Protein AF-A0A074W956-F1 (afdb_monomer_lite)

Foldseek 3Di:
DFADEEEAALDALLLLADDDPNLVVLQVSLVVLVVVPQQAEEEEEDPFADEDPPDKAKEQQQFADEDPRPNHDCVLAVLAGQQADNPPDDRYDNPDHDYSQVRSSQSSNQNNRRHHYMYMGHHPVDDVVSVVVVCVVCSCCSVVRYYYYYTHDPDDDCVPPPVCCCPVCVVVVVVVVVVCCCQVVDPVNVVCVVVVVVVVDDDDPDPDDDDPDDDQDDADPDAEEAEDEPEECCVVDPQDDPPDGDDDDDDDDPQSHQHKYWYWYDDPNDTDIDIDGDPSNDDPVRVVVVVVVVVVVVVVPDDD

Radius of gyration: 24.96 Å; chains: 1; bounding box: 54×46×76 Å

Sequence (304 aa):
MTAPVYFLSHGTAFLLQNDSRVRDYWRKIGQEALDNGCKGVIMMAAHWNVNGDNQIRVAMKPEPGMMPLTNAHPDIWKNSKPNTDIQIGKRADETIDWMIDSEIALVGMFGDKCPPTVIISQNSYWDPWFHARMGAAVRSLRHEGYLLISSGGGTHNLYRTEWHYALKYRDVFANMEDFYHSVRDDPDHSVLAPAIWSRCTPHLPESTETSKLIPVPRPNPLPSVSISSMGLIDKIITPRCGLVEVKNPWVTGEELSNGLGVFLGTFRGRLCLSATYDDAWHDKAEVLDFLDRCIAIVVQSVPT

pLDDT: mean 84.29, std 11.35, range [50.47, 97.5]

Structure (mmCIF, N/CA/C/O backbone):
data_AF-A0A074W956-F1
#
_entry.id   AF-A0A074W956-F1
#
loop_
_atom_site.group_PDB
_atom_site.id
_atom_site.type_symbol
_atom_site.label_atom_id
_atom_site.label_alt_id
_atom_site.label_comp_id
_atom_site.label_asym_id
_atom_site.label_entity_id
_atom_site.label_seq_id
_atom_site.pdbx_PDB_ins_code
_atom_site.Cartn_x
_atom_site.Cartn_y
_atom_site.Cartn_z
_atom_site.occupancy
_atom_site.B_iso_or_equiv
_atom_site.auth_seq_id
_atom_site.auth_comp_id
_atom_site.auth_asym_id
_atom_site.auth_atom_id
_atom_site.pdbx_PDB_model_num
ATOM 1 N N . MET A 1 1 ? -20.900 -10.283 6.155 1.00 71.56 1 MET A N 1
ATOM 2 C CA . MET A 1 1 ? -19.823 -10.010 5.176 1.00 71.56 1 MET A CA 1
ATOM 3 C C . MET A 1 1 ? -18.522 -9.876 5.959 1.00 71.56 1 MET A C 1
ATOM 5 O O . MET A 1 1 ? -18.581 -9.381 7.074 1.00 71.56 1 MET A O 1
ATOM 9 N N . THR A 1 2 ? -17.391 -10.375 5.459 1.00 91.69 2 THR A N 1
ATOM 10 C CA . THR A 1 2 ? -16.105 -10.318 6.183 1.00 91.69 2 THR A CA 1
ATOM 11 C C . THR A 1 2 ? -15.291 -9.140 5.668 1.00 91.69 2 THR A C 1
ATOM 13 O O . THR A 1 2 ? -15.014 -9.097 4.470 1.00 91.69 2 THR A O 1
ATOM 16 N N . ALA A 1 3 ? -14.886 -8.218 6.544 1.00 94.50 3 ALA A N 1
ATOM 17 C CA . ALA A 1 3 ? -14.073 -7.069 6.151 1.00 94.50 3 ALA A CA 1
ATOM 18 C C . ALA A 1 3 ? -12.728 -7.509 5.526 1.00 94.50 3 ALA A C 1
ATOM 20 O O . ALA A 1 3 ? -12.180 -8.559 5.908 1.00 94.50 3 ALA A O 1
ATOM 21 N N . PRO A 1 4 ? -12.186 -6.756 4.553 1.00 95.00 4 PRO A N 1
ATOM 22 C CA . PRO A 1 4 ? -10.893 -7.056 3.945 1.00 95.00 4 PRO A CA 1
ATOM 23 C C . PRO A 1 4 ? -9.721 -6.767 4.900 1.00 95.00 4 PRO A C 1
ATOM 25 O O . PRO A 1 4 ? -9.896 -6.274 6.013 1.00 95.00 4 PRO A O 1
ATOM 28 N N . VAL A 1 5 ? -8.513 -7.126 4.463 1.00 96.00 5 VAL A N 1
ATOM 29 C CA . VAL A 1 5 ? -7.250 -6.772 5.125 1.00 96.00 5 VAL A CA 1
ATOM 30 C C . VAL A 1 5 ? -6.369 -6.103 4.086 1.00 96.00 5 VAL A C 1
ATOM 32 O O . VAL A 1 5 ? -6.251 -6.623 2.974 1.00 96.00 5 VAL A O 1
ATOM 35 N N . TYR A 1 6 ? -5.741 -4.990 4.447 1.00 96.06 6 TYR A N 1
ATOM 36 C CA . TYR A 1 6 ? -4.845 -4.264 3.554 1.00 96.06 6 TYR A CA 1
ATOM 37 C C . TYR A 1 6 ? -3.448 -4.136 4.151 1.00 96.06 6 TYR A C 1
ATOM 39 O O . TYR A 1 6 ? -3.293 -3.811 5.324 1.00 96.06 6 TYR A O 1
ATOM 47 N N . PHE A 1 7 ? -2.431 -4.354 3.319 1.00 94.44 7 PHE A N 1
ATOM 48 C CA . PHE A 1 7 ? -1.078 -3.866 3.560 1.00 94.44 7 PHE A CA 1
ATOM 49 C C . PHE A 1 7 ? -0.840 -2.692 2.612 1.00 94.44 7 PHE A C 1
ATOM 51 O O . PHE A 1 7 ? -0.921 -2.859 1.393 1.00 94.44 7 PHE A O 1
ATOM 58 N N . LEU A 1 8 ? -0.603 -1.508 3.168 1.00 93.62 8 LEU A N 1
ATOM 59 C CA . LEU A 1 8 ? -0.451 -0.263 2.429 1.00 93.62 8 LEU A CA 1
ATOM 60 C C . LEU A 1 8 ? 0.974 0.250 2.603 1.00 93.62 8 LEU A C 1
ATOM 62 O O . LEU A 1 8 ? 1.479 0.374 3.716 1.00 93.62 8 LEU A O 1
ATOM 66 N N . SER A 1 9 ? 1.634 0.560 1.491 1.00 90.06 9 SER A N 1
ATOM 67 C CA . SER A 1 9 ? 2.921 1.241 1.560 1.00 90.06 9 SER A CA 1
ATOM 68 C C . SER A 1 9 ? 2.682 2.692 1.974 1.00 90.06 9 SER A C 1
ATOM 70 O O . SER A 1 9 ? 2.074 3.411 1.188 1.00 90.06 9 SER A O 1
ATOM 72 N N . HIS A 1 10 ? 3.148 3.155 3.140 1.00 87.88 10 HIS A N 1
ATOM 73 C CA . HIS A 1 10 ? 2.883 4.545 3.552 1.00 87.88 10 HIS A CA 1
ATOM 74 C C . HIS A 1 10 ? 3.531 5.559 2.606 1.00 87.88 10 HIS A C 1
ATOM 76 O O . HIS A 1 10 ? 2.975 6.628 2.375 1.00 87.88 10 HIS A O 1
ATOM 82 N N . GLY A 1 11 ? 4.688 5.211 2.033 1.00 85.06 11 GLY A N 1
ATOM 83 C CA . GLY A 1 11 ? 5.397 6.054 1.077 1.00 85.06 11 GLY A CA 1
ATOM 84 C C . GLY A 1 11 ? 5.716 7.436 1.647 1.00 85.06 11 GLY A C 1
ATOM 85 O O . GLY A 1 11 ? 6.334 7.563 2.695 1.00 85.06 11 GLY A O 1
ATOM 86 N N . THR A 1 12 ? 5.322 8.488 0.938 1.00 84.00 12 THR A N 1
ATOM 87 C CA . THR A 1 12 ? 5.464 9.870 1.412 1.00 84.00 12 THR A CA 1
ATOM 88 C C . THR A 1 12 ? 4.152 10.609 1.195 1.00 84.00 12 THR A C 1
ATOM 90 O O . THR A 1 12 ? 3.309 10.162 0.414 1.00 84.00 12 THR A O 1
ATOM 93 N N . ALA A 1 13 ? 3.981 11.769 1.832 1.00 85.00 13 ALA A N 1
ATOM 94 C CA . ALA A 1 13 ? 2.764 12.560 1.665 1.00 85.00 13 ALA A CA 1
ATOM 95 C C . ALA A 1 13 ? 2.529 13.028 0.212 1.00 85.00 13 ALA A C 1
ATOM 97 O O . ALA A 1 13 ? 1.399 13.368 -0.129 1.00 85.00 13 ALA A O 1
ATOM 98 N N . PHE A 1 14 ? 3.537 12.956 -0.673 1.00 82.00 14 PHE A N 1
ATOM 99 C CA . PHE A 1 14 ? 3.345 13.152 -2.116 1.00 82.00 14 PHE A CA 1
ATOM 100 C C . PHE A 1 14 ? 2.252 12.246 -2.696 1.00 82.00 14 PHE A C 1
ATOM 102 O O . PHE A 1 14 ? 1.550 12.661 -3.614 1.00 82.00 14 PHE A O 1
ATOM 109 N N . LEU A 1 15 ? 2.050 11.046 -2.134 1.00 86.19 15 LEU A N 1
ATOM 110 C CA . LEU A 1 15 ? 0.985 10.128 -2.555 1.00 86.19 15 LEU A CA 1
ATOM 111 C C . LEU A 1 15 ? -0.423 10.706 -2.363 1.00 86.19 15 LEU A C 1
ATOM 113 O O . LEU A 1 15 ? -1.355 10.266 -3.029 1.00 86.19 15 LEU A O 1
ATOM 117 N N . LEU A 1 16 ? -0.595 11.673 -1.462 1.00 88.25 16 LEU A N 1
ATOM 118 C CA . LEU A 1 16 ? -1.885 12.319 -1.223 1.00 88.25 16 LEU A CA 1
ATOM 119 C C . LEU A 1 16 ? -2.180 13.419 -2.237 1.00 88.25 16 LEU A C 1
ATOM 121 O O . LEU A 1 16 ? -3.340 13.652 -2.578 1.00 88.25 16 LEU A O 1
ATOM 125 N N . GLN A 1 17 ? -1.131 14.100 -2.693 1.00 83.38 17 GLN A N 1
ATOM 126 C CA . GLN A 1 17 ? -1.235 15.243 -3.586 1.00 83.38 17 GLN A CA 1
ATOM 127 C C . GLN A 1 17 ? -1.241 14.812 -5.050 1.00 83.38 17 GLN A C 1
ATOM 129 O O . GLN A 1 17 ? -2.134 15.214 -5.793 1.00 83.38 17 GLN A O 1
ATOM 134 N N . ASN A 1 18 ? -0.289 13.974 -5.452 1.00 80.62 18 ASN A N 1
ATOM 135 C CA . ASN A 1 18 ? -0.071 13.658 -6.858 1.00 80.62 18 ASN A CA 1
ATOM 136 C C . ASN A 1 18 ? -1.099 12.651 -7.373 1.00 80.62 18 ASN A C 1
ATOM 138 O O . ASN A 1 18 ? -1.494 11.711 -6.671 1.00 80.62 18 ASN A O 1
ATOM 142 N N . ASP A 1 19 ? -1.517 12.843 -8.620 1.00 79.44 19 ASP A N 1
ATOM 143 C CA . ASP A 1 19 ? -2.363 11.892 -9.323 1.00 79.44 19 ASP A CA 1
ATOM 144 C C . ASP A 1 19 ? -1.611 10.569 -9.460 1.00 79.44 19 ASP A C 1
ATOM 146 O O . ASP A 1 19 ? -0.504 10.492 -9.978 1.00 79.44 19 ASP A O 1
ATOM 150 N N . SER A 1 20 ? -2.174 9.503 -8.897 1.00 82.81 20 SER A N 1
ATOM 151 C CA . SER A 1 20 ? -1.546 8.194 -8.961 1.00 82.81 20 SER A CA 1
ATOM 152 C C . SER A 1 20 ? -2.568 7.092 -8.762 1.00 82.81 20 SER A C 1
ATOM 154 O O . SER A 1 20 ? -3.524 7.213 -7.994 1.00 82.81 20 SER A O 1
ATOM 156 N N . ARG A 1 21 ? -2.284 5.939 -9.371 1.00 86.81 21 ARG A N 1
ATOM 157 C CA . ARG A 1 21 ? -3.072 4.716 -9.168 1.00 86.81 21 ARG A CA 1
ATOM 158 C C . ARG A 1 21 ? -3.141 4.305 -7.695 1.00 86.81 21 ARG A C 1
ATOM 160 O O . ARG A 1 21 ? -4.112 3.672 -7.296 1.00 86.81 21 ARG A O 1
ATOM 167 N N . VAL A 1 22 ? -2.116 4.637 -6.903 1.00 87.75 22 VAL A N 1
ATOM 168 C CA . VAL A 1 22 ? -2.082 4.356 -5.461 1.00 87.75 22 VAL A CA 1
ATOM 169 C C . VAL A 1 22 ? -3.109 5.215 -4.734 1.00 87.75 22 VAL A C 1
ATOM 171 O O . VAL A 1 22 ? -3.942 4.671 -4.010 1.00 87.75 22 VAL A O 1
ATOM 174 N N . ARG A 1 23 ? -3.109 6.527 -4.991 1.00 89.31 23 ARG A N 1
ATOM 175 C CA . ARG A 1 23 ? -4.069 7.470 -4.408 1.00 89.31 23 ARG A CA 1
ATOM 176 C C . ARG A 1 23 ? -5.506 7.107 -4.764 1.00 89.31 23 ARG A C 1
ATOM 178 O O . ARG A 1 23 ? -6.366 7.054 -3.887 1.00 89.31 23 ARG A O 1
ATOM 185 N N . ASP A 1 24 ? -5.764 6.821 -6.036 1.00 92.75 24 ASP A N 1
ATOM 186 C CA . ASP A 1 24 ? -7.111 6.490 -6.504 1.00 92.75 24 ASP A CA 1
ATOM 187 C C . ASP A 1 24 ? -7.597 5.169 -5.901 1.00 92.75 24 ASP A C 1
ATOM 189 O O . ASP A 1 24 ? -8.756 5.047 -5.498 1.00 92.75 24 ASP A O 1
ATOM 193 N N . TYR A 1 25 ? -6.698 4.189 -5.767 1.00 94.56 25 TYR A N 1
ATOM 194 C CA . TYR A 1 25 ? -7.014 2.932 -5.104 1.00 94.56 25 TYR A CA 1
ATOM 195 C C . TYR A 1 25 ? -7.311 3.124 -3.615 1.00 94.56 25 TYR A C 1
ATOM 197 O O . TYR A 1 25 ? -8.289 2.558 -3.136 1.00 94.56 25 TYR A O 1
ATOM 205 N N . TRP A 1 26 ? -6.534 3.942 -2.895 1.00 95.56 26 TRP A N 1
ATOM 206 C CA . TRP A 1 26 ? -6.794 4.269 -1.486 1.00 95.56 26 TRP A CA 1
ATOM 207 C C . TRP A 1 26 ? -8.151 4.936 -1.285 1.00 95.56 26 TRP A C 1
ATOM 209 O O . TRP A 1 26 ? -8.929 4.476 -0.450 1.00 95.56 26 TRP A O 1
ATOM 219 N N . ARG A 1 27 ? -8.479 5.947 -2.097 1.00 95.12 27 ARG A N 1
ATOM 220 C CA . ARG A 1 27 ? -9.798 6.600 -2.066 1.00 95.12 27 ARG A CA 1
ATOM 221 C C . ARG A 1 27 ? -10.922 5.605 -2.321 1.00 95.12 27 ARG A C 1
ATOM 223 O O . ARG A 1 27 ? -11.918 5.610 -1.605 1.00 95.12 27 ARG A O 1
ATOM 230 N N . LYS A 1 28 ? -10.746 4.716 -3.303 1.00 96.88 28 LYS A N 1
ATOM 231 C CA . LYS A 1 28 ? -11.721 3.667 -3.614 1.00 96.88 28 LYS A CA 1
ATOM 232 C C . LYS A 1 28 ? -11.960 2.742 -2.418 1.00 96.88 28 LYS A C 1
ATOM 234 O O . LYS A 1 28 ? -13.104 2.587 -2.011 1.00 96.88 28 LYS A O 1
ATOM 239 N N . ILE A 1 29 ? -10.913 2.142 -1.847 1.00 96.94 29 ILE A N 1
ATOM 240 C CA . ILE A 1 29 ? -11.079 1.185 -0.736 1.00 96.94 29 ILE A CA 1
ATOM 241 C C . ILE A 1 29 ? -11.554 1.864 0.556 1.00 96.94 29 ILE A C 1
ATOM 243 O O . ILE A 1 29 ? -12.225 1.227 1.366 1.00 96.94 29 ILE A O 1
ATOM 247 N N . GLY A 1 30 ? -11.226 3.145 0.749 1.00 97.06 30 GLY A N 1
ATOM 248 C CA . GLY A 1 30 ? -11.745 3.953 1.848 1.00 97.06 30 GLY A CA 1
ATOM 249 C C . GLY A 1 30 ? -13.239 4.229 1.695 1.00 97.06 30 GLY A C 1
ATOM 250 O O . GLY A 1 30 ? -14.002 3.958 2.621 1.00 97.06 30 GLY A O 1
ATOM 251 N N . GLN A 1 31 ? -13.676 4.663 0.509 1.00 97.50 31 GLN A N 1
ATOM 252 C CA . GLN A 1 31 ? -15.095 4.864 0.207 1.00 97.50 31 GLN A CA 1
ATOM 253 C C . GLN A 1 31 ? -15.884 3.553 0.308 1.00 97.50 31 GLN A C 1
ATOM 255 O O . GLN A 1 31 ? -16.914 3.519 0.971 1.00 97.50 31 GLN A O 1
ATOM 260 N N . GLU A 1 32 ? -15.367 2.451 -0.244 1.00 96.88 32 GLU A N 1
ATOM 261 C CA . GLU A 1 32 ? -15.984 1.126 -0.110 1.00 96.88 32 GLU A CA 1
ATOM 262 C C . GLU A 1 32 ? -16.130 0.714 1.362 1.00 96.88 32 GLU A C 1
ATOM 264 O O . GLU A 1 32 ? -17.161 0.164 1.748 1.00 96.88 32 GLU A O 1
ATOM 269 N N . ALA A 1 33 ? -15.134 0.983 2.210 1.00 96.81 33 ALA A N 1
ATOM 270 C CA . ALA A 1 33 ? -15.233 0.689 3.637 1.00 96.81 33 ALA A CA 1
ATOM 271 C C . ALA A 1 33 ? -16.333 1.523 4.321 1.00 96.81 33 ALA A C 1
ATOM 273 O O . ALA A 1 33 ? -17.104 0.972 5.110 1.00 96.81 33 ALA A O 1
ATOM 274 N N . LEU A 1 34 ? -16.446 2.816 3.999 1.00 96.44 34 LEU A N 1
ATOM 275 C CA . LEU A 1 34 ? -17.504 3.686 4.525 1.00 96.44 34 LEU A CA 1
ATOM 276 C C . LEU A 1 34 ? -18.896 3.234 4.060 1.00 96.44 34 LEU A C 1
ATOM 278 O O . LEU A 1 34 ? -19.795 3.082 4.887 1.00 96.44 34 LEU A O 1
ATOM 282 N N . ASP A 1 35 ? -19.055 2.939 2.770 1.00 96.44 35 ASP A N 1
ATOM 283 C CA . ASP A 1 35 ? -20.323 2.499 2.172 1.00 96.44 35 ASP A CA 1
ATOM 284 C C . ASP A 1 35 ? -20.812 1.165 2.756 1.00 96.44 35 ASP A C 1
ATOM 286 O O . ASP A 1 35 ? -22.014 0.915 2.846 1.00 96.44 35 ASP A O 1
ATOM 290 N N . ASN A 1 36 ? -19.884 0.312 3.200 1.00 95.06 36 ASN A N 1
ATOM 291 C CA . ASN A 1 36 ? -20.187 -0.967 3.846 1.00 95.06 36 ASN A CA 1
ATOM 292 C C . ASN A 1 36 ? -20.309 -0.875 5.379 1.00 95.06 36 ASN A C 1
ATOM 294 O O . ASN A 1 36 ? -20.368 -1.909 6.049 1.00 95.06 36 ASN A O 1
ATOM 298 N N . GLY A 1 37 ? -20.356 0.333 5.951 1.00 94.56 37 GLY A N 1
ATOM 299 C CA . GLY A 1 37 ? -20.569 0.535 7.384 1.00 94.56 37 GLY A CA 1
ATOM 300 C C . GLY A 1 37 ? -19.408 0.047 8.252 1.00 94.56 37 GLY A C 1
ATOM 301 O O . GLY A 1 37 ? -19.643 -0.560 9.299 1.00 94.56 37 GLY A O 1
ATOM 302 N N . CYS A 1 38 ? -18.163 0.274 7.812 1.00 95.31 38 CYS A N 1
ATOM 303 C CA . CYS A 1 38 ? -16.961 -0.007 8.601 1.00 95.31 38 CYS A CA 1
ATOM 304 C C . CYS A 1 38 ? -17.102 0.559 10.022 1.00 95.31 38 CYS A C 1
ATOM 306 O O . CYS A 1 38 ? -17.275 1.765 10.203 1.00 95.31 38 CYS A O 1
ATOM 308 N N . LYS A 1 39 ? -17.023 -0.315 11.032 1.00 95.19 39 LYS A N 1
ATOM 309 C CA . LYS A 1 39 ? -17.162 0.086 12.441 1.00 95.19 39 LYS A CA 1
ATOM 310 C C . LYS A 1 39 ? -15.925 0.791 12.977 1.00 95.19 39 LYS A C 1
ATOM 312 O O . LYS A 1 39 ? -16.034 1.597 13.893 1.00 95.19 39 LYS A O 1
ATOM 317 N N . GLY A 1 40 ? -14.766 0.464 12.419 1.00 95.56 40 GLY A N 1
ATOM 318 C CA . GLY A 1 40 ? -13.490 1.007 12.841 1.00 95.56 40 GLY A CA 1
ATOM 319 C C . GLY A 1 40 ? -12.313 0.335 12.147 1.00 95.56 40 GLY A C 1
ATOM 320 O O . GLY A 1 40 ? -12.462 -0.675 11.454 1.00 95.56 40 GLY A O 1
ATOM 321 N N . VAL A 1 41 ? -11.130 0.898 12.349 1.00 96.50 41 VAL A N 1
ATOM 322 C CA . VAL A 1 41 ? -9.864 0.425 11.796 1.00 96.50 41 VAL A CA 1
ATOM 323 C C . VAL A 1 41 ? -8.984 -0.098 12.923 1.00 96.50 41 VAL A C 1
ATOM 325 O O . VAL A 1 41 ? -8.819 0.546 13.954 1.00 96.50 41 VAL A O 1
ATOM 328 N N . ILE A 1 42 ? -8.369 -1.256 12.713 1.00 95.44 42 ILE A N 1
ATOM 329 C CA . ILE A 1 42 ? -7.281 -1.753 13.554 1.00 95.44 42 ILE A CA 1
ATOM 330 C C . ILE A 1 42 ? -6.023 -1.735 12.705 1.00 95.44 42 ILE A C 1
ATOM 332 O O . ILE A 1 42 ? -5.927 -2.443 11.699 1.00 95.44 42 ILE A O 1
ATOM 336 N N . MET A 1 43 ? -5.075 -0.900 13.107 1.00 96.00 43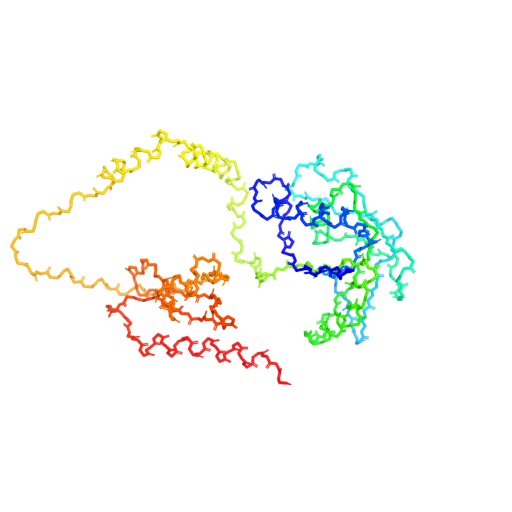 MET A N 1
ATOM 337 C CA . MET A 1 43 ? -3.899 -0.569 12.329 1.00 96.00 43 MET A CA 1
ATOM 338 C C . MET A 1 43 ? -2.614 -1.000 13.029 1.00 96.00 43 MET A C 1
ATOM 340 O O . MET A 1 43 ? -2.425 -0.733 14.210 1.00 96.00 43 MET A O 1
ATOM 344 N N . MET A 1 44 ? -1.695 -1.625 12.297 1.00 95.19 44 MET A N 1
ATOM 345 C CA . MET A 1 44 ? -0.306 -1.804 12.731 1.00 95.19 44 MET A CA 1
ATOM 346 C C . MET A 1 44 ? 0.606 -1.010 11.801 1.00 95.19 44 MET A C 1
ATOM 348 O O . MET A 1 44 ? 0.692 -1.318 10.610 1.00 95.19 44 MET A O 1
ATOM 352 N N . ALA A 1 45 ? 1.256 0.018 12.340 1.00 90.62 45 ALA A N 1
ATOM 353 C CA . ALA A 1 45 ? 2.056 0.973 11.580 1.00 90.62 45 ALA A CA 1
ATOM 354 C C . ALA A 1 45 ? 3.558 0.793 11.892 1.00 90.62 45 ALA A C 1
ATOM 356 O O . ALA A 1 45 ? 3.929 0.518 13.035 1.00 90.62 45 ALA A O 1
ATOM 357 N N . ALA A 1 46 ? 4.403 0.889 10.863 1.00 90.62 46 ALA A N 1
ATOM 358 C CA . ALA A 1 46 ? 5.841 0.621 10.891 1.00 90.62 46 ALA A CA 1
ATOM 359 C C . ALA A 1 46 ? 6.673 1.479 11.870 1.00 90.62 46 ALA A C 1
ATOM 361 O O . ALA A 1 46 ? 7.764 1.072 12.276 1.00 90.62 46 ALA A O 1
ATOM 362 N N . HIS A 1 47 ? 6.224 2.683 12.225 1.00 90.38 47 HIS A N 1
ATOM 363 C CA . HIS A 1 47 ? 7.023 3.654 12.985 1.00 90.38 47 HIS A CA 1
ATOM 364 C C . HIS A 1 47 ? 6.817 3.585 14.497 1.00 90.38 47 HIS A C 1
ATOM 366 O O . HIS A 1 47 ? 7.463 4.334 15.231 1.00 90.38 47 HIS A O 1
ATOM 372 N N . TRP A 1 48 ? 5.985 2.666 14.994 1.00 91.38 48 TRP A N 1
ATOM 373 C CA . TRP A 1 48 ? 5.833 2.460 16.431 1.00 91.38 48 TRP A CA 1
ATOM 374 C C . TRP A 1 48 ? 6.295 1.073 16.867 1.00 91.38 48 TRP A C 1
ATOM 376 O O . TRP A 1 48 ? 5.580 0.080 16.744 1.00 91.38 48 TRP A O 1
ATOM 386 N N . ASN A 1 49 ? 7.498 1.035 17.440 1.00 89.94 49 ASN A N 1
ATOM 387 C CA . ASN A 1 49 ? 8.100 -0.166 18.000 1.00 89.94 49 ASN A CA 1
ATOM 388 C C . ASN A 1 49 ? 8.246 -0.033 19.517 1.00 89.94 49 ASN A C 1
ATOM 390 O O . ASN A 1 49 ? 8.800 0.949 20.013 1.00 89.94 49 ASN A O 1
ATOM 394 N N . VAL A 1 50 ? 7.786 -1.041 20.254 1.00 90.81 50 VAL A N 1
ATOM 395 C CA . VAL A 1 50 ? 8.063 -1.175 21.689 1.00 90.81 50 VAL A CA 1
ATOM 396 C C . VAL A 1 50 ? 9.285 -2.062 21.917 1.00 90.81 50 VAL A C 1
ATOM 398 O O . VAL A 1 50 ? 9.548 -2.988 21.152 1.00 90.81 50 VAL A O 1
ATOM 401 N N . ASN A 1 51 ? 10.022 -1.772 22.992 1.00 86.50 51 ASN A N 1
ATOM 402 C CA . ASN A 1 51 ? 11.253 -2.469 23.361 1.00 86.50 51 ASN A CA 1
ATOM 403 C C . ASN A 1 51 ? 11.041 -3.329 24.603 1.00 86.50 51 ASN A C 1
ATOM 405 O O . ASN A 1 51 ? 10.585 -2.806 25.620 1.00 86.50 51 ASN A O 1
ATOM 409 N N . GLY A 1 52 ? 11.447 -4.599 24.546 1.00 84.31 52 GLY A N 1
ATOM 410 C CA . GLY A 1 52 ? 11.412 -5.560 25.654 1.00 84.31 52 GLY A CA 1
ATOM 411 C C . GLY A 1 52 ? 10.536 -6.779 25.359 1.00 84.31 52 GLY A C 1
ATOM 412 O O . GLY A 1 52 ? 9.844 -6.833 24.340 1.00 84.31 52 GLY A O 1
ATOM 413 N N . ASP A 1 53 ? 10.568 -7.753 26.259 1.00 87.50 53 ASP A N 1
ATOM 414 C CA . ASP A 1 53 ? 10.100 -9.103 25.964 1.00 87.50 53 ASP A CA 1
ATOM 415 C C . ASP A 1 53 ? 8.568 -9.255 25.900 1.00 87.50 53 ASP A C 1
ATOM 417 O O . ASP A 1 53 ? 7.837 -8.709 26.724 1.00 87.50 53 ASP A O 1
ATOM 421 N N . ASN A 1 54 ? 8.091 -10.012 24.908 1.00 86.06 54 ASN A N 1
ATOM 422 C CA . ASN A 1 54 ? 6.708 -10.451 24.692 1.00 86.06 54 ASN A CA 1
ATOM 423 C C . ASN A 1 54 ? 5.619 -9.388 24.937 1.00 86.06 54 ASN A C 1
ATOM 425 O O . ASN A 1 54 ? 4.603 -9.643 25.596 1.00 86.06 54 ASN A O 1
ATOM 429 N N . GLN A 1 55 ? 5.818 -8.178 24.421 1.00 88.88 55 GLN A N 1
ATOM 430 C CA . GLN A 1 55 ? 4.892 -7.075 24.661 1.00 88.88 55 GLN A CA 1
ATOM 431 C C . GLN A 1 55 ? 4.406 -6.412 23.379 1.00 88.88 55 GLN A C 1
ATOM 433 O O . GLN A 1 55 ? 5.108 -6.357 22.371 1.00 88.88 55 GLN A O 1
ATOM 438 N N . ILE A 1 56 ? 3.196 -5.875 23.488 1.00 91.00 56 ILE A N 1
ATOM 439 C CA . ILE A 1 56 ? 2.534 -5.002 22.527 1.00 91.00 56 ILE A CA 1
ATOM 440 C C . ILE A 1 56 ? 1.825 -3.910 23.323 1.00 91.00 56 ILE A C 1
ATOM 442 O O . ILE A 1 56 ? 1.456 -4.129 24.486 1.00 91.00 56 ILE A O 1
ATOM 446 N N . ARG A 1 57 ? 1.606 -2.763 22.695 1.00 92.19 57 ARG A N 1
ATOM 447 C CA . ARG A 1 57 ? 0.814 -1.662 23.238 1.00 92.19 57 ARG A CA 1
ATOM 448 C C . ARG A 1 57 ? -0.236 -1.225 22.233 1.00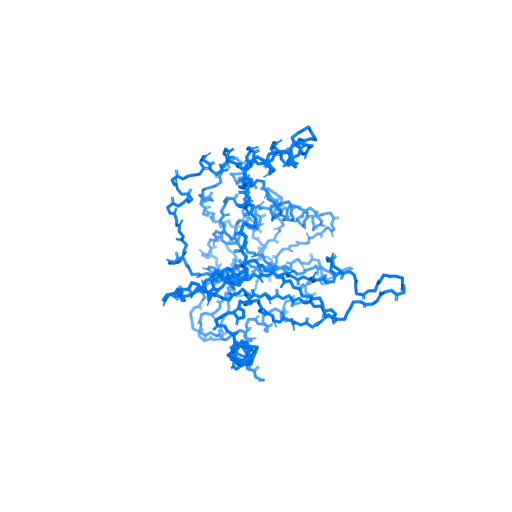 92.19 57 ARG A C 1
ATOM 450 O O . ARG A 1 57 ? -0.121 -1.490 21.036 1.00 92.19 57 ARG A O 1
ATOM 457 N N . VAL A 1 58 ? -1.259 -0.562 22.752 1.00 92.31 58 VAL A N 1
ATOM 458 C CA . VAL A 1 58 ? -2.374 -0.028 21.974 1.00 92.31 58 VAL A CA 1
ATOM 459 C C . VAL A 1 58 ? -2.425 1.480 22.184 1.00 92.31 58 VAL A C 1
ATOM 461 O O . VAL A 1 58 ? -2.498 1.917 23.329 1.00 92.31 58 VAL A O 1
ATOM 464 N N . ALA A 1 59 ? -2.348 2.271 21.115 1.00 91.25 59 ALA A N 1
ATOM 465 C CA . ALA A 1 59 ? -2.390 3.728 21.205 1.00 91.25 59 ALA A CA 1
ATOM 466 C C . ALA A 1 59 ? -3.825 4.172 21.512 1.00 91.25 59 ALA A C 1
ATOM 468 O O . ALA A 1 59 ? -4.733 3.924 20.720 1.00 91.25 59 ALA A O 1
ATOM 469 N N . MET A 1 60 ? -4.021 4.785 22.679 1.00 88.12 60 MET A N 1
ATOM 470 C CA . MET A 1 60 ? -5.346 5.076 23.250 1.00 88.12 60 MET A CA 1
ATOM 471 C C . MET A 1 60 ? -5.476 6.525 23.725 1.00 88.12 60 MET A C 1
ATOM 473 O O . MET A 1 60 ? -6.410 6.859 24.451 1.00 88.12 60 MET A O 1
ATOM 477 N N . LYS A 1 61 ? -4.550 7.400 23.321 1.00 91.19 61 LYS A N 1
ATOM 478 C CA . LYS A 1 61 ? -4.661 8.839 23.560 1.00 91.19 61 LYS A CA 1
ATOM 479 C C . LYS A 1 61 ? -5.952 9.350 22.889 1.00 91.19 61 LYS A C 1
ATOM 481 O O . LYS A 1 61 ? -6.072 9.171 21.675 1.00 91.19 61 LYS A O 1
ATOM 486 N N . PRO A 1 62 ? -6.917 9.945 23.626 1.00 87.62 62 PRO A N 1
ATOM 487 C CA . PRO A 1 62 ? -8.213 10.335 23.057 1.00 87.62 62 PRO A CA 1
ATOM 488 C C . PRO A 1 62 ? -8.097 11.364 21.929 1.00 87.62 62 PRO A C 1
ATOM 490 O O . PRO A 1 62 ? -8.757 11.242 20.903 1.00 87.62 62 PRO A O 1
ATOM 493 N N . GLU A 1 63 ? -7.209 12.341 22.110 1.00 88.25 63 GLU A N 1
ATOM 494 C CA . GLU A 1 63 ? -6.888 13.371 21.121 1.00 88.25 63 GLU A CA 1
ATOM 495 C C . GLU A 1 63 ? -5.375 13.341 20.858 1.00 88.25 63 GLU A C 1
ATOM 497 O O . GLU A 1 63 ? -4.618 14.112 21.460 1.00 88.25 63 GLU A O 1
ATOM 502 N N . PRO A 1 64 ? -4.884 12.396 20.038 1.00 89.88 64 PRO A N 1
ATOM 503 C CA . PRO A 1 64 ? -3.484 12.380 19.668 1.00 89.88 64 PRO A CA 1
ATOM 504 C C . PRO A 1 64 ? -3.192 13.547 18.724 1.00 89.88 64 PRO A C 1
ATOM 506 O O . PRO A 1 64 ? -4.030 13.969 17.925 1.00 89.88 64 PRO A O 1
ATOM 509 N N . GLY A 1 65 ? -1.982 14.079 18.827 1.00 87.81 65 GLY A N 1
ATOM 510 C CA . GLY A 1 65 ? -1.431 14.974 17.828 1.00 87.81 65 GLY A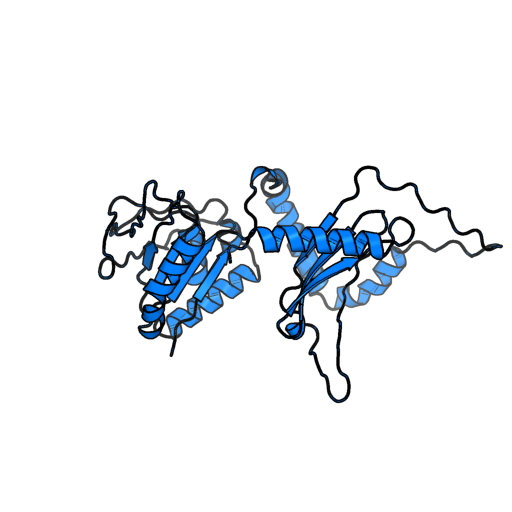 CA 1
ATOM 511 C C . GLY A 1 65 ? -1.233 14.253 16.498 1.00 87.81 65 GLY A C 1
ATOM 512 O O . GLY A 1 65 ? -1.188 13.021 16.438 1.00 87.81 65 GLY A O 1
ATOM 513 N N . MET A 1 66 ? -1.094 15.056 15.444 1.00 81.56 66 MET A N 1
ATOM 514 C CA . MET A 1 66 ? -0.642 14.596 14.137 1.00 81.56 66 MET A CA 1
ATOM 515 C C . MET A 1 66 ? 0.679 15.254 13.766 1.00 81.56 66 MET A C 1
ATOM 517 O O . MET A 1 66 ? 0.917 16.427 14.082 1.00 81.56 66 MET A O 1
ATOM 521 N N . MET A 1 67 ? 1.513 14.521 13.043 1.00 81.56 67 MET A N 1
ATOM 522 C CA . MET A 1 67 ? 2.676 15.086 12.382 1.00 81.56 67 MET A CA 1
ATOM 523 C C . MET A 1 67 ? 2.237 15.914 11.163 1.00 81.56 67 MET A C 1
ATOM 525 O O . MET A 1 67 ? 1.287 15.568 10.460 1.00 81.56 67 MET A O 1
ATOM 529 N N . PRO A 1 68 ? 2.936 17.015 10.843 1.00 79.00 68 PRO A N 1
ATOM 530 C CA . PRO A 1 68 ? 2.730 17.679 9.566 1.00 79.00 68 PRO A CA 1
ATOM 531 C C . PRO A 1 68 ? 3.048 16.718 8.415 1.00 79.00 68 PRO A C 1
ATOM 533 O O . PRO A 1 68 ? 4.176 16.227 8.305 1.00 79.00 68 PRO A O 1
ATOM 536 N N . LEU A 1 69 ? 2.083 16.499 7.517 1.00 81.81 69 LEU A N 1
ATOM 537 C CA . LEU A 1 69 ? 2.279 15.714 6.294 1.00 81.81 69 LEU A CA 1
ATOM 538 C C . LEU A 1 69 ? 3.073 16.531 5.270 1.00 81.81 69 LEU A C 1
ATOM 540 O O . LEU A 1 69 ? 2.552 17.042 4.276 1.00 81.81 69 LEU A O 1
ATOM 544 N N . THR A 1 70 ? 4.360 16.703 5.566 1.00 71.00 70 THR A N 1
ATOM 545 C CA . THR A 1 70 ? 5.299 17.460 4.738 1.00 71.00 70 THR A CA 1
ATOM 546 C C . THR A 1 70 ? 5.330 16.872 3.328 1.00 71.00 70 THR A C 1
ATOM 548 O O . THR A 1 70 ? 5.405 15.657 3.161 1.00 71.00 70 THR A O 1
ATOM 551 N N . ASN A 1 71 ? 5.276 17.742 2.314 1.00 74.81 71 ASN A N 1
ATOM 552 C CA . ASN A 1 71 ? 5.125 17.416 0.884 1.00 74.81 71 ASN A CA 1
ATOM 553 C C . ASN A 1 71 ? 3.696 17.149 0.376 1.00 74.81 71 ASN A C 1
ATOM 555 O O . ASN A 1 71 ? 3.537 16.823 -0.796 1.00 74.81 71 ASN A O 1
ATOM 559 N N . ALA A 1 72 ? 2.669 17.346 1.205 1.00 80.31 72 ALA A N 1
ATOM 560 C CA . ALA A 1 72 ? 1.294 17.538 0.747 1.00 80.31 72 ALA A CA 1
ATOM 561 C C . ALA A 1 72 ? 0.823 18.968 1.048 1.00 80.31 72 ALA A C 1
ATOM 563 O O . ALA A 1 72 ? 1.137 19.525 2.106 1.00 80.31 72 ALA A O 1
ATOM 564 N N . HIS A 1 73 ? 0.035 19.557 0.146 1.00 84.50 73 HIS A N 1
ATOM 565 C CA . HIS A 1 73 ? -0.621 20.838 0.409 1.00 84.50 73 HIS A CA 1
ATOM 566 C C . HIS A 1 73 ? -1.502 20.746 1.676 1.00 84.50 73 HIS A C 1
ATOM 568 O O . HIS A 1 73 ? -2.284 19.796 1.785 1.00 84.50 73 HIS A O 1
ATOM 574 N N . PRO A 1 74 ? -1.433 21.710 2.621 1.00 84.50 74 PRO A N 1
ATOM 575 C CA . PRO A 1 74 ? -2.173 21.641 3.885 1.00 84.50 74 PRO A CA 1
ATOM 576 C C . PRO A 1 74 ? -3.676 21.426 3.724 1.00 84.50 74 PRO A C 1
ATOM 578 O O . PRO A 1 74 ? -4.280 20.738 4.538 1.00 84.50 74 PRO A O 1
ATOM 581 N N . ASP A 1 75 ? -4.288 21.950 2.660 1.00 88.19 75 ASP A N 1
ATOM 582 C CA . ASP A 1 75 ? -5.725 21.777 2.400 1.00 88.19 75 ASP A CA 1
ATOM 583 C C . ASP A 1 75 ? -6.171 20.315 2.294 1.00 88.19 75 ASP A C 1
ATOM 585 O O . ASP A 1 75 ? -7.339 20.025 2.537 1.00 88.19 75 ASP A O 1
ATOM 589 N N . ILE A 1 76 ? -5.248 19.401 1.982 1.00 85.94 76 ILE A N 1
ATOM 590 C CA . ILE A 1 76 ? -5.527 17.967 1.874 1.00 85.94 76 ILE A CA 1
ATOM 591 C C . ILE A 1 76 ? -5.762 17.337 3.253 1.00 85.94 76 ILE A C 1
ATOM 593 O O . ILE A 1 76 ? -6.588 16.438 3.378 1.00 85.94 76 ILE A O 1
ATOM 597 N N . TRP A 1 77 ? -5.052 17.791 4.290 1.00 87.81 77 TRP A N 1
ATOM 598 C CA . TRP A 1 77 ? -5.001 17.095 5.582 1.00 87.81 77 TRP A CA 1
ATOM 599 C C . TRP A 1 77 ? -5.353 17.969 6.790 1.00 87.81 77 TRP A C 1
ATOM 601 O O . TRP A 1 77 ? -5.673 17.430 7.842 1.00 87.81 77 TRP A O 1
ATOM 611 N N . LYS A 1 78 ? -5.386 19.302 6.664 1.00 86.94 78 LYS A N 1
ATOM 612 C CA . LYS A 1 78 ? -5.636 20.238 7.782 1.00 86.94 78 LYS A CA 1
ATOM 613 C C . LYS A 1 78 ? -6.974 20.029 8.499 1.00 86.94 78 LYS A C 1
ATOM 615 O O . LYS A 1 78 ? -7.108 20.396 9.661 1.00 86.94 78 LYS A O 1
ATOM 620 N N . ASN A 1 79 ? -7.967 19.489 7.791 1.00 88.50 79 ASN A N 1
ATOM 621 C CA . ASN A 1 79 ? -9.293 19.199 8.340 1.00 88.50 79 ASN A CA 1
ATOM 622 C C . ASN A 1 79 ? -9.408 17.759 8.861 1.00 88.50 79 ASN A C 1
ATOM 624 O O . ASN A 1 79 ? -10.379 17.439 9.543 1.00 88.50 79 ASN A O 1
ATOM 628 N N . SER A 1 80 ? -8.443 16.894 8.538 1.00 88.38 80 SER A N 1
ATOM 629 C CA . SER A 1 80 ? -8.393 15.537 9.073 1.00 88.38 80 SER A CA 1
ATOM 630 C C . SER A 1 80 ? -8.019 15.598 10.548 1.00 88.38 80 SER A C 1
ATOM 632 O O . SER A 1 80 ? -7.128 16.348 10.945 1.00 88.38 80 SER A O 1
ATOM 634 N N . LYS A 1 81 ? -8.717 14.814 11.366 1.00 88.88 81 LYS A N 1
ATOM 635 C CA . LYS A 1 81 ? -8.427 14.671 12.790 1.00 88.88 81 LYS A CA 1
ATOM 636 C C . LYS A 1 81 ? -8.302 13.193 13.123 1.00 88.88 81 LYS A C 1
ATOM 638 O O . LYS A 1 81 ? -9.073 12.399 12.574 1.00 88.88 81 LYS A O 1
ATOM 643 N N . PRO A 1 82 ? -7.384 12.812 14.020 1.00 89.12 82 PRO A N 1
ATOM 644 C CA . PRO A 1 82 ? -7.366 11.461 14.539 1.00 89.12 82 PRO A CA 1
ATOM 645 C C . PRO A 1 82 ? -8.689 11.126 15.217 1.00 89.12 82 PRO A C 1
ATOM 647 O O . PRO A 1 82 ? -9.296 11.966 15.881 1.00 89.12 82 PRO A O 1
ATOM 650 N N . ASN A 1 83 ? -9.120 9.885 15.048 1.00 92.75 83 ASN A N 1
ATOM 651 C CA . ASN A 1 83 ? -10.345 9.368 15.635 1.00 92.75 83 ASN A CA 1
ATOM 652 C C . ASN A 1 83 ? -9.991 8.104 16.416 1.00 92.75 83 ASN A C 1
ATOM 654 O O . ASN A 1 83 ? -10.161 7.004 15.905 1.00 92.75 83 ASN A O 1
ATOM 658 N N . THR A 1 84 ? -9.390 8.247 17.598 1.00 91.31 84 THR A N 1
ATOM 659 C CA . THR A 1 84 ? -8.945 7.095 18.394 1.00 91.31 84 THR A CA 1
ATOM 660 C C . THR A 1 84 ? -10.142 6.331 18.965 1.00 91.31 84 THR A C 1
ATOM 662 O O . THR A 1 84 ? -10.962 6.904 19.682 1.00 91.31 84 THR A O 1
ATOM 665 N N . ASP A 1 85 ? -10.231 5.022 18.713 1.00 88.75 85 ASP A N 1
ATOM 666 C CA . ASP A 1 85 ? -11.247 4.166 19.343 1.00 88.75 85 ASP A CA 1
ATOM 667 C C . ASP A 1 85 ? -10.796 3.730 20.745 1.00 88.75 85 ASP A C 1
ATOM 669 O O . ASP A 1 85 ? -10.077 2.745 20.932 1.00 88.75 85 ASP A O 1
ATOM 673 N N . ILE A 1 86 ? -11.254 4.474 21.751 1.00 82.25 86 ILE A N 1
ATOM 674 C CA . ILE A 1 86 ? -10.905 4.232 23.154 1.00 82.25 86 ILE A CA 1
ATOM 675 C C . ILE A 1 86 ? -11.654 3.051 23.799 1.00 82.25 86 ILE A C 1
ATOM 677 O O . ILE A 1 86 ? -11.387 2.721 24.953 1.00 82.25 86 ILE A O 1
ATOM 681 N N . GLN A 1 87 ? -12.599 2.408 23.105 1.00 78.88 87 GLN A N 1
ATOM 682 C CA . GLN A 1 87 ? -13.471 1.391 23.710 1.00 78.88 87 GLN A CA 1
ATOM 683 C C . GLN A 1 87 ? -12.921 -0.033 23.576 1.00 78.88 87 GLN A C 1
ATOM 685 O O . GLN A 1 87 ? -13.218 -0.888 24.411 1.00 78.88 87 GLN A O 1
ATOM 690 N N . ILE A 1 88 ? -12.113 -0.310 22.547 1.00 74.94 88 ILE A N 1
ATOM 691 C CA . ILE A 1 88 ? -11.691 -1.686 22.222 1.00 74.94 88 ILE A CA 1
ATOM 692 C C . ILE A 1 88 ? -10.276 -2.051 22.708 1.00 74.94 88 ILE A C 1
ATOM 694 O O . ILE A 1 88 ? -9.870 -3.213 22.624 1.00 74.94 88 ILE A O 1
ATOM 698 N N . GLY A 1 89 ? -9.512 -1.092 23.238 1.00 65.88 89 GLY A N 1
ATOM 699 C CA . GLY A 1 89 ? -8.118 -1.297 23.638 1.00 65.88 89 GLY A CA 1
ATOM 700 C C . GLY A 1 89 ? -7.931 -1.835 25.062 1.00 65.88 89 GLY A C 1
ATOM 701 O O . GLY A 1 89 ? -8.427 -1.276 26.036 1.00 65.88 89 GLY A O 1
ATOM 702 N N . LYS A 1 90 ? -7.121 -2.892 25.204 1.00 65.25 90 LYS A N 1
ATOM 703 C CA . LYS A 1 90 ? -6.481 -3.300 26.472 1.00 65.25 90 LYS A CA 1
ATOM 704 C C . LYS A 1 90 ? -4.975 -3.055 26.357 1.00 65.25 90 LYS A C 1
ATOM 706 O O . LYS A 1 90 ? -4.439 -3.160 25.261 1.00 65.25 90 LYS A O 1
ATOM 711 N N . ARG A 1 91 ? -4.281 -2.795 27.477 1.00 70.81 91 ARG A N 1
ATOM 712 C CA . ARG A 1 91 ? -2.853 -2.381 27.495 1.00 70.81 91 ARG A CA 1
ATOM 713 C C . ARG A 1 91 ? -2.631 -1.057 26.745 1.00 70.81 91 ARG A C 1
ATOM 715 O O . ARG A 1 91 ? -1.796 -0.957 25.846 1.00 70.81 91 ARG A O 1
ATOM 722 N N . ALA A 1 92 ? -3.450 -0.082 27.129 1.00 80.44 92 ALA A N 1
ATOM 723 C CA . ALA A 1 92 ? -3.484 1.267 26.594 1.00 80.44 92 ALA A CA 1
ATOM 724 C C . ALA A 1 92 ? -2.177 2.028 26.864 1.00 80.44 92 ALA A C 1
ATOM 726 O O . ALA A 1 92 ? -1.635 1.972 27.968 1.00 80.44 92 ALA A O 1
ATOM 727 N N . ASP A 1 93 ? -1.711 2.754 25.856 1.00 85.06 93 ASP A N 1
ATOM 728 C CA . ASP A 1 93 ? -0.719 3.812 25.973 1.00 85.06 93 ASP A CA 1
ATOM 729 C C . ASP A 1 93 ? -1.385 5.134 25.573 1.00 85.06 93 ASP A C 1
ATOM 731 O O . ASP A 1 93 ? -1.729 5.359 24.411 1.00 85.06 93 ASP A O 1
ATOM 735 N N . GLU A 1 94 ? -1.622 5.987 26.566 1.00 88.38 94 GLU A N 1
ATOM 736 C CA . GLU A 1 94 ? -2.318 7.270 26.411 1.00 88.38 94 GLU A CA 1
ATOM 737 C C . GLU A 1 94 ? -1.361 8.415 26.040 1.00 88.38 94 GLU A C 1
ATOM 739 O O . GLU A 1 94 ? -1.774 9.569 25.937 1.00 88.38 94 GLU A O 1
ATOM 744 N N . THR A 1 95 ? -0.075 8.113 25.836 1.00 88.12 95 THR A N 1
ATOM 745 C CA . THR A 1 95 ? 0.959 9.119 25.550 1.00 88.12 95 THR A CA 1
ATOM 746 C C . THR A 1 95 ? 1.311 9.226 24.069 1.00 88.12 95 THR A C 1
ATOM 748 O O . THR A 1 95 ? 1.935 10.203 23.660 1.00 88.12 95 THR A O 1
ATOM 751 N N . ILE A 1 96 ? 0.900 8.244 23.266 1.00 88.25 96 ILE A N 1
ATOM 752 C CA . ILE A 1 96 ? 1.322 8.096 21.874 1.00 88.25 96 ILE A CA 1
ATOM 753 C C . ILE A 1 96 ? 0.464 8.954 20.945 1.00 88.25 96 ILE A C 1
ATOM 755 O O . ILE A 1 96 ? -0.760 8.824 20.908 1.00 88.25 96 ILE A O 1
ATOM 759 N N . ASP A 1 97 ? 1.139 9.804 20.176 1.00 90.56 97 ASP A N 1
ATOM 760 C CA . ASP A 1 97 ? 0.564 10.516 19.038 1.00 90.56 97 ASP A CA 1
ATOM 761 C C . ASP A 1 97 ? 0.552 9.632 17.787 1.00 90.56 97 ASP A C 1
ATOM 763 O O . ASP A 1 97 ? 1.287 8.641 17.699 1.00 90.56 97 ASP A O 1
ATOM 767 N N . TRP A 1 98 ? -0.295 9.970 16.813 1.00 88.88 98 TRP A N 1
ATOM 768 C CA . TRP A 1 98 ? -0.261 9.279 15.529 1.00 88.88 98 TRP A CA 1
ATOM 769 C C . TRP A 1 98 ? 1.037 9.634 14.801 1.00 88.88 98 TRP A C 1
ATOM 771 O O . TRP A 1 98 ? 1.579 10.730 14.931 1.00 88.88 98 TRP A O 1
ATOM 781 N N . MET A 1 99 ? 1.576 8.646 14.093 1.00 89.00 99 MET A N 1
ATOM 782 C CA . MET A 1 99 ? 2.818 8.781 13.339 1.00 89.00 99 MET A CA 1
ATOM 783 C C . MET A 1 99 ? 2.503 8.853 11.849 1.00 89.00 99 MET A C 1
ATOM 785 O O . MET A 1 99 ? 1.510 8.291 11.379 1.00 89.00 99 MET A O 1
ATOM 789 N N . ILE A 1 100 ? 3.382 9.507 11.091 1.00 86.94 100 ILE A N 1
ATOM 790 C CA . ILE A 1 100 ? 3.192 9.806 9.664 1.00 86.94 100 ILE A CA 1
ATOM 791 C C . ILE A 1 100 ? 2.788 8.596 8.797 1.00 86.94 100 ILE A C 1
ATOM 793 O O . ILE A 1 100 ? 2.017 8.723 7.848 1.00 86.94 100 ILE A O 1
ATOM 797 N N . ASP A 1 101 ? 3.271 7.403 9.127 1.00 87.50 101 ASP A N 1
ATOM 798 C CA . ASP A 1 101 ? 2.974 6.151 8.432 1.00 87.50 101 ASP A CA 1
ATOM 799 C C . ASP A 1 101 ? 1.540 5.653 8.658 1.00 87.50 101 ASP A C 1
ATOM 801 O O . ASP A 1 101 ? 0.978 4.975 7.794 1.00 87.50 101 ASP A O 1
ATOM 805 N N . SER A 1 102 ? 0.924 6.007 9.784 1.00 91.81 102 SER A N 1
ATOM 806 C CA . SER A 1 102 ? -0.512 5.825 10.002 1.00 91.81 102 SER A CA 1
ATOM 807 C C . SER A 1 102 ? -1.338 6.909 9.310 1.00 91.81 102 SER A C 1
ATOM 809 O O . SER A 1 102 ? -2.305 6.617 8.606 1.00 91.81 102 SER A O 1
ATOM 811 N N . GLU A 1 103 ? -0.903 8.159 9.435 1.00 92.00 103 GLU A N 1
ATOM 812 C CA . GLU A 1 103 ? -1.641 9.338 8.986 1.00 92.00 103 GLU A CA 1
ATOM 813 C C . GLU A 1 103 ? -1.809 9.388 7.471 1.00 92.00 103 GLU A C 1
ATOM 815 O O . GLU A 1 103 ? -2.918 9.614 6.995 1.00 92.00 103 GLU A O 1
ATOM 820 N N . ILE A 1 104 ? -0.742 9.138 6.701 1.00 92.06 104 ILE A N 1
ATOM 821 C CA . ILE A 1 104 ? -0.798 9.208 5.235 1.00 92.06 104 ILE A CA 1
ATOM 822 C C . ILE A 1 104 ? -1.857 8.240 4.695 1.00 92.06 104 ILE A C 1
ATOM 824 O O . ILE A 1 104 ? -2.703 8.631 3.895 1.00 92.06 104 ILE A O 1
ATOM 828 N N . ALA A 1 105 ? -1.857 6.988 5.154 1.00 93.88 105 ALA A N 1
ATOM 829 C CA . ALA A 1 105 ? -2.817 6.000 4.673 1.00 93.88 105 ALA A CA 1
ATOM 830 C C . ALA A 1 105 ? -4.257 6.358 5.080 1.00 93.88 105 ALA A C 1
ATOM 832 O O . ALA A 1 105 ? -5.164 6.303 4.249 1.00 93.88 105 ALA A O 1
ATOM 833 N N . LEU A 1 106 ? -4.470 6.764 6.336 1.00 95.62 106 LEU A N 1
ATOM 834 C CA . LEU A 1 106 ? -5.803 7.080 6.859 1.00 95.62 106 LEU A CA 1
ATOM 835 C C . LEU A 1 106 ? -6.394 8.341 6.217 1.00 95.62 106 LEU A C 1
ATOM 837 O O . LEU A 1 106 ? -7.552 8.318 5.799 1.00 95.62 106 LEU A O 1
ATOM 841 N N . VAL A 1 107 ? -5.599 9.402 6.050 1.00 95.06 107 VAL A N 1
ATOM 842 C CA . VAL A 1 107 ? -6.009 10.614 5.320 1.00 95.06 107 VAL A CA 1
ATOM 843 C C . VAL A 1 107 ? -6.281 10.286 3.853 1.00 95.06 107 VAL A C 1
ATOM 845 O O . VAL A 1 107 ? -7.293 10.713 3.303 1.00 95.06 107 VAL A O 1
ATOM 848 N N . GLY A 1 108 ? -5.423 9.490 3.211 1.00 94.19 108 GLY A N 1
ATOM 849 C CA . GLY A 1 108 ? -5.595 9.114 1.807 1.00 94.19 108 GLY A CA 1
ATOM 850 C C . GLY A 1 108 ? -6.836 8.263 1.535 1.00 94.19 108 GLY A C 1
ATOM 851 O O . GLY A 1 108 ? -7.449 8.401 0.477 1.00 94.19 108 GLY A O 1
ATOM 852 N N . MET A 1 109 ? -7.219 7.403 2.481 1.00 96.19 109 MET A N 1
ATOM 853 C CA . MET A 1 109 ? -8.414 6.563 2.374 1.00 96.19 109 MET A CA 1
ATOM 854 C C . MET A 1 109 ? -9.694 7.308 2.752 1.00 96.19 109 MET A C 1
ATOM 856 O O . MET A 1 109 ? -10.693 7.196 2.046 1.00 96.19 109 MET A O 1
ATOM 860 N N . PHE A 1 110 ? -9.685 8.040 3.866 1.00 96.06 110 PHE A N 1
ATOM 861 C CA . PHE A 1 110 ? -10.913 8.512 4.509 1.00 96.06 110 PHE A CA 1
ATOM 862 C C . PHE A 1 110 ? -11.056 10.033 4.570 1.00 96.06 110 PHE A C 1
ATOM 864 O O . PHE A 1 110 ? -12.143 10.520 4.882 1.00 96.06 110 PHE A O 1
ATOM 871 N N . GLY A 1 111 ? -9.991 10.791 4.295 1.00 93.31 111 GLY A N 1
ATOM 872 C CA . GLY A 1 111 ? -9.976 12.241 4.472 1.00 93.31 111 GLY A CA 1
ATOM 873 C C . GLY A 1 111 ? -10.393 12.644 5.889 1.00 93.31 111 GLY A C 1
ATOM 874 O O . GLY A 1 111 ? -9.855 12.152 6.879 1.00 93.31 111 GLY A O 1
ATOM 875 N N . ASP A 1 112 ? -11.401 13.509 5.986 1.00 91.69 112 ASP A N 1
ATOM 876 C CA . ASP A 1 112 ? -11.986 13.985 7.244 1.00 91.69 112 ASP A CA 1
ATOM 877 C C . ASP A 1 112 ? -13.029 13.032 7.861 1.00 91.69 112 ASP A C 1
ATOM 879 O O . ASP A 1 112 ? -13.560 13.311 8.935 1.00 91.69 112 ASP A O 1
ATOM 883 N N . LYS A 1 113 ? -13.306 11.887 7.224 1.00 94.25 113 LYS A N 1
ATOM 884 C CA . LYS A 1 113 ? -14.291 10.880 7.665 1.00 94.25 113 LYS A CA 1
ATOM 885 C C . LYS A 1 113 ? -13.631 9.602 8.184 1.00 94.25 113 LYS A C 1
ATOM 887 O O . LYS A 1 113 ? -14.165 8.509 8.002 1.00 94.25 113 LYS A O 1
ATOM 892 N N . CYS A 1 114 ? -12.457 9.725 8.800 1.00 94.75 114 CYS A N 1
ATOM 893 C CA . CYS A 1 114 ? -11.723 8.586 9.348 1.00 94.75 114 CYS A CA 1
ATOM 894 C C . CYS A 1 114 ? -12.572 7.831 10.395 1.00 94.75 114 CYS A C 1
ATOM 896 O O . CYS A 1 114 ? -13.017 8.453 11.368 1.00 94.75 114 CYS A O 1
ATOM 898 N N . PRO A 1 115 ? -12.821 6.515 10.229 1.00 95.38 115 PRO A N 1
ATOM 899 C CA . PRO A 1 115 ? -13.514 5.713 11.234 1.00 95.38 115 PRO A CA 1
ATOM 900 C C . PRO A 1 115 ? -12.741 5.655 12.563 1.00 95.38 115 PRO A C 1
ATOM 902 O O . PRO A 1 115 ? -11.531 5.907 12.577 1.00 95.38 115 PRO A O 1
ATOM 905 N N . PRO A 1 116 ? -13.398 5.261 13.671 1.00 94.94 116 PRO A N 1
ATOM 906 C CA . PRO A 1 116 ? -12.709 4.992 14.930 1.00 94.94 116 PRO A CA 1
ATOM 907 C C . PRO A 1 116 ? -11.542 4.026 14.701 1.00 94.94 116 PRO A C 1
ATOM 909 O O . PRO A 1 116 ? -11.714 2.965 14.108 1.00 94.94 116 PRO A O 1
ATOM 912 N N . THR A 1 117 ? -10.338 4.415 15.098 1.00 94.69 117 THR A N 1
ATOM 913 C CA . THR A 1 117 ? -9.088 3.756 14.730 1.00 94.69 117 THR A CA 1
ATOM 914 C C . THR A 1 117 ? -8.286 3.411 15.972 1.00 94.69 117 THR A C 1
ATOM 916 O O . THR A 1 117 ? -8.094 4.237 16.861 1.00 94.69 117 THR A O 1
ATOM 919 N N . VAL A 1 118 ? -7.765 2.191 16.003 1.00 92.44 118 VAL A N 1
ATOM 920 C CA . VAL A 1 118 ? -6.801 1.726 16.995 1.00 92.44 118 VAL A CA 1
ATOM 921 C C . VAL A 1 118 ? -5.481 1.442 16.314 1.00 92.44 118 VAL A C 1
ATOM 923 O O . VAL A 1 118 ? -5.441 0.668 15.360 1.00 92.44 118 VAL A O 1
ATOM 926 N N . ILE A 1 119 ? -4.393 2.005 16.837 1.00 93.75 119 ILE A N 1
ATOM 927 C CA . ILE A 1 119 ? -3.037 1.669 16.398 1.00 93.75 119 ILE A CA 1
ATOM 928 C C . ILE A 1 119 ? -2.430 0.689 17.405 1.00 93.75 119 ILE A C 1
ATOM 930 O O . ILE A 1 119 ? -2.506 0.899 18.615 1.00 93.75 119 ILE A O 1
ATOM 934 N N . ILE A 1 120 ? -1.833 -0.393 16.912 1.00 93.81 120 ILE A N 1
ATOM 935 C CA . ILE A 1 120 ? -1.133 -1.411 17.698 1.00 93.81 120 ILE A CA 1
ATOM 936 C C . ILE A 1 120 ? 0.356 -1.348 17.355 1.00 93.81 120 ILE A C 1
ATOM 938 O O . ILE A 1 120 ? 0.726 -1.294 16.181 1.00 93.81 120 ILE A O 1
ATOM 942 N N . SER A 1 121 ? 1.207 -1.376 18.380 1.00 93.31 121 SER A N 1
ATOM 943 C CA . SER A 1 121 ? 2.660 -1.329 18.217 1.00 93.31 121 SER A CA 1
ATOM 944 C C . SER A 1 121 ? 3.222 -2.609 17.601 1.00 93.31 121 SER A C 1
ATOM 946 O O . SER A 1 121 ? 2.720 -3.706 17.847 1.00 93.31 121 SER A O 1
ATOM 948 N N . GLN A 1 122 ? 4.359 -2.490 16.929 1.00 93.25 122 GLN A N 1
ATOM 949 C CA . GLN A 1 122 ? 5.269 -3.603 16.661 1.00 93.25 122 GLN A CA 1
ATOM 950 C C . GLN A 1 122 ? 6.214 -3.837 17.845 1.00 93.25 122 GLN A C 1
ATOM 952 O O . GLN A 1 122 ? 6.299 -3.002 18.747 1.00 93.25 122 GLN A O 1
ATOM 957 N N . ASN A 1 123 ? 6.946 -4.950 17.844 1.00 92.38 123 ASN A N 1
ATOM 958 C CA . ASN A 1 123 ? 7.999 -5.225 18.819 1.00 92.38 123 ASN A CA 1
ATOM 959 C C . ASN A 1 123 ? 9.337 -5.469 18.111 1.00 92.38 123 ASN A C 1
ATOM 961 O O . ASN A 1 123 ? 9.490 -6.436 17.368 1.00 92.38 123 ASN A O 1
ATOM 965 N N . SER A 1 124 ? 10.318 -4.611 18.388 1.00 89.56 124 SER A N 1
ATOM 966 C CA . SER A 1 124 ? 11.630 -4.612 17.728 1.00 89.56 124 SER A CA 1
ATOM 967 C C . SER A 1 124 ? 12.520 -5.809 18.089 1.00 89.56 124 SER A C 1
ATOM 969 O O . SER A 1 124 ? 13.484 -6.083 17.380 1.00 89.56 124 SER A O 1
ATOM 971 N N . TYR A 1 125 ? 12.212 -6.529 19.171 1.00 90.12 125 TYR A N 1
ATOM 972 C CA . TYR A 1 125 ? 12.997 -7.668 19.665 1.00 90.12 125 TYR A CA 1
ATOM 973 C C . TYR A 1 125 ? 12.425 -9.022 19.232 1.00 90.12 125 TYR A C 1
ATOM 975 O O . TYR A 1 125 ? 12.973 -10.059 19.600 1.00 90.12 125 TYR A O 1
ATOM 983 N N . TRP A 1 126 ? 11.314 -9.028 18.491 1.00 89.50 126 TRP A N 1
ATOM 984 C CA . TRP A 1 126 ? 10.562 -10.240 18.181 1.00 89.50 126 TRP A CA 1
ATOM 985 C C . TRP A 1 126 ? 10.462 -10.511 16.685 1.00 89.50 126 TRP A C 1
ATOM 987 O O . TRP A 1 126 ? 10.430 -9.610 15.849 1.00 89.50 126 TRP A O 1
ATOM 997 N N . ASP A 1 127 ? 10.395 -11.798 16.362 1.00 87.56 127 ASP A N 1
ATOM 998 C CA . ASP A 1 127 ? 10.374 -12.302 14.996 1.00 87.56 127 ASP A CA 1
ATOM 999 C C . ASP A 1 127 ? 9.068 -11.966 14.231 1.00 87.56 127 ASP A C 1
ATOM 1001 O O . ASP A 1 127 ? 8.057 -11.539 14.806 1.00 87.56 127 ASP A O 1
ATOM 1005 N N . PRO A 1 128 ? 9.037 -12.168 12.902 1.00 86.19 128 PRO A N 1
ATOM 1006 C CA . PRO A 1 128 ? 7.816 -11.991 12.117 1.00 86.19 128 PRO A CA 1
ATOM 1007 C C . PRO A 1 128 ? 6.644 -12.888 12.553 1.00 86.19 128 PRO A C 1
ATOM 1009 O O . PRO A 1 128 ? 5.486 -12.503 12.380 1.00 86.19 128 PRO A O 1
ATOM 1012 N N . TRP A 1 129 ? 6.896 -14.057 13.154 1.00 88.56 129 TRP A N 1
ATOM 1013 C CA . TRP A 1 129 ? 5.839 -14.963 13.615 1.00 88.56 129 TRP A CA 1
ATOM 1014 C C . TRP A 1 129 ? 5.079 -14.401 14.807 1.00 88.56 129 TRP A C 1
ATOM 1016 O O . TRP A 1 129 ? 3.869 -14.602 14.911 1.00 88.56 129 TRP A O 1
ATOM 1026 N N . PHE A 1 130 ? 5.751 -13.667 15.690 1.00 88.75 130 PHE A N 1
ATOM 1027 C CA . PHE A 1 130 ? 5.105 -12.890 16.744 1.00 88.75 130 PHE A CA 1
ATOM 1028 C C . PHE A 1 130 ? 4.053 -11.943 16.170 1.00 88.75 130 PHE A C 1
ATOM 1030 O O . PHE A 1 130 ? 2.890 -11.985 16.576 1.00 88.75 130 PHE A O 1
ATOM 1037 N N . HIS A 1 131 ? 4.431 -11.173 15.155 1.00 90.69 131 HIS A N 1
ATOM 1038 C CA . HIS A 1 131 ? 3.542 -10.228 14.488 1.00 90.69 131 HIS A CA 1
ATOM 1039 C C . HIS A 1 131 ? 2.429 -10.947 13.701 1.00 90.69 131 HIS A C 1
ATOM 1041 O O . HIS A 1 131 ? 1.271 -10.521 13.724 1.00 90.69 131 HIS A O 1
ATOM 1047 N N . ALA A 1 132 ? 2.718 -12.104 13.095 1.00 90.75 132 ALA A N 1
ATOM 1048 C CA . ALA A 1 132 ? 1.702 -12.949 12.463 1.00 90.75 132 ALA A CA 1
ATOM 1049 C C . ALA A 1 132 ? 0.665 -13.473 13.476 1.00 90.75 132 ALA A C 1
ATOM 1051 O O . ALA A 1 132 ? -0.537 -13.472 13.192 1.00 90.75 132 ALA A O 1
ATOM 1052 N N . ARG A 1 133 ? 1.095 -13.862 14.687 1.00 92.25 133 ARG A N 1
ATOM 1053 C CA . ARG A 1 133 ? 0.189 -14.262 15.779 1.00 92.25 133 ARG A CA 1
ATOM 1054 C C . ARG A 1 133 ? -0.702 -13.109 16.233 1.00 92.25 133 ARG A C 1
ATOM 1056 O O . ARG A 1 133 ? -1.870 -13.352 16.528 1.00 92.25 133 ARG A O 1
ATOM 1063 N N . MET A 1 134 ? -0.205 -11.871 16.236 1.00 91.19 134 MET A N 1
ATOM 1064 C CA . MET A 1 134 ? -1.043 -10.696 16.510 1.00 91.19 134 MET A CA 1
ATOM 1065 C C . MET A 1 134 ? -2.156 -10.554 15.468 1.00 91.19 134 MET A C 1
ATOM 1067 O O . MET A 1 134 ? -3.323 -10.436 15.836 1.00 91.19 134 MET A O 1
ATOM 1071 N N . GLY A 1 135 ? -1.820 -10.652 14.177 1.00 92.19 135 GLY A N 1
ATOM 1072 C CA . GLY A 1 135 ? -2.807 -10.655 13.093 1.00 92.19 135 GLY A CA 1
ATOM 1073 C C . GLY A 1 135 ? -3.834 -11.780 13.247 1.00 92.19 135 GLY A C 1
ATOM 1074 O O . GLY A 1 135 ? -5.038 -11.562 13.105 1.00 92.19 135 GLY A O 1
ATOM 1075 N N . ALA A 1 136 ? -3.379 -12.978 13.625 1.00 92.56 136 ALA A N 1
ATOM 1076 C CA . ALA A 1 136 ? -4.260 -14.102 13.917 1.00 92.56 136 ALA A CA 1
ATOM 1077 C C . ALA A 1 136 ? -5.181 -13.835 15.119 1.00 92.56 136 ALA A C 1
ATOM 1079 O O . ALA A 1 136 ? -6.327 -14.285 15.087 1.00 92.56 136 ALA A O 1
ATOM 1080 N N . ALA A 1 137 ? -4.723 -13.116 16.145 1.00 91.50 137 ALA A N 1
ATOM 1081 C CA . ALA A 1 137 ? -5.518 -12.778 17.324 1.00 91.50 137 ALA A CA 1
ATOM 1082 C C . ALA A 1 137 ? -6.637 -11.771 17.015 1.00 91.50 137 ALA A C 1
ATOM 1084 O O . ALA A 1 137 ? -7.733 -11.905 17.550 1.00 91.50 137 ALA A O 1
ATOM 1085 N N . VAL A 1 138 ? -6.398 -10.808 16.117 1.00 91.56 138 VAL A N 1
ATOM 1086 C CA . VAL A 1 138 ? -7.399 -9.785 15.747 1.00 91.56 138 VAL A CA 1
ATOM 1087 C C . VAL A 1 138 ? -8.263 -10.174 14.542 1.00 91.56 138 VAL A C 1
ATOM 1089 O O . VAL A 1 138 ? -9.210 -9.468 14.203 1.00 91.56 138 VAL A O 1
ATOM 1092 N N . ARG A 1 139 ? -7.983 -11.310 13.886 1.00 94.88 139 ARG A N 1
ATOM 1093 C CA . ARG A 1 139 ? -8.647 -11.705 12.628 1.00 94.88 139 ARG A CA 1
ATOM 1094 C C . ARG A 1 139 ? -10.170 -11.796 12.726 1.00 94.88 139 ARG A C 1
ATOM 1096 O O . ARG A 1 139 ? -10.844 -11.529 11.736 1.00 94.88 139 ARG A O 1
ATOM 1103 N N . SER A 1 140 ? -10.710 -12.200 13.880 1.00 95.25 140 SER A N 1
ATOM 1104 C CA . SER A 1 140 ? -12.154 -12.398 14.063 1.00 95.25 140 SER A CA 1
ATOM 1105 C C . SER A 1 140 ? -12.930 -11.085 14.012 1.00 95.25 140 SER A C 1
ATOM 1107 O O . SER A 1 140 ? -14.062 -11.083 13.534 1.00 95.25 140 SER A O 1
ATOM 1109 N N . LEU A 1 141 ? -12.294 -9.967 14.380 1.00 94.19 141 LEU A N 1
ATOM 1110 C CA . LEU A 1 141 ? -12.895 -8.628 14.375 1.00 94.19 141 LEU A CA 1
ATOM 1111 C C . LEU A 1 141 ? -13.312 -8.187 12.960 1.00 94.19 141 LEU A C 1
ATOM 1113 O O . LEU A 1 141 ? -14.221 -7.376 12.792 1.00 94.19 141 LEU A O 1
ATOM 1117 N N . ARG A 1 142 ? -12.746 -8.808 11.916 1.00 96.31 142 ARG A N 1
ATOM 1118 C CA . ARG A 1 142 ? -13.187 -8.626 10.524 1.00 96.31 142 ARG A CA 1
ATOM 1119 C C . ARG A 1 142 ? -14.635 -9.042 10.290 1.00 96.31 142 ARG A C 1
ATOM 1121 O O . ARG A 1 142 ? -15.302 -8.475 9.429 1.00 96.31 142 ARG A O 1
ATOM 1128 N N . HIS A 1 143 ? -15.123 -10.048 11.015 1.00 96.00 143 HIS A N 1
ATOM 1129 C CA . HIS A 1 143 ? -16.522 -10.474 10.939 1.00 96.00 143 HIS A CA 1
ATOM 1130 C C . HIS A 1 143 ? -17.454 -9.531 11.704 1.00 96.00 143 HIS A C 1
ATOM 1132 O O . HIS A 1 143 ? -18.659 -9.539 11.470 1.00 96.00 143 HIS A O 1
ATOM 1138 N N . GLU A 1 144 ? -16.895 -8.698 12.579 1.00 94.12 144 GLU A N 1
ATOM 1139 C CA . GLU A 1 144 ? -17.627 -7.713 13.369 1.00 94.12 144 GLU A CA 1
ATOM 1140 C C . GLU A 1 144 ? -17.711 -6.347 12.676 1.00 94.12 144 GLU A C 1
ATOM 1142 O O . GLU A 1 144 ? -18.432 -5.478 13.163 1.00 94.12 144 GLU A O 1
ATOM 1147 N N . GLY A 1 145 ? -17.041 -6.180 11.529 1.00 94.38 145 GLY A N 1
ATOM 1148 C CA . GLY A 1 145 ? -17.041 -4.953 10.726 1.00 94.38 145 GLY A CA 1
ATOM 1149 C C . GLY A 1 145 ? -15.800 -4.076 10.899 1.00 94.38 145 GLY A C 1
ATOM 1150 O O . GLY A 1 145 ? -15.823 -2.934 10.446 1.00 94.38 145 GLY A O 1
ATOM 1151 N N . TYR A 1 146 ? -14.734 -4.582 11.533 1.00 96.12 146 TYR A N 1
ATOM 1152 C CA . TYR A 1 146 ? -13.461 -3.867 11.653 1.00 96.12 146 TYR A CA 1
ATOM 1153 C C . TYR A 1 146 ? -12.547 -4.133 10.460 1.00 96.12 146 TYR A C 1
ATOM 1155 O O . TYR A 1 146 ? -12.290 -5.284 10.092 1.00 96.12 146 TYR A O 1
ATOM 1163 N N . LEU A 1 147 ? -12.016 -3.061 9.882 1.00 96.69 147 LEU A N 1
ATOM 1164 C CA . LEU A 1 147 ? -11.013 -3.125 8.832 1.00 96.69 147 LEU A CA 1
ATOM 1165 C C . LEU A 1 147 ? -9.625 -3.311 9.451 1.00 96.69 147 LEU A C 1
ATOM 1167 O O . LEU A 1 147 ? -9.239 -2.555 10.338 1.00 96.69 147 LEU A O 1
ATOM 1171 N N . LEU A 1 148 ? -8.854 -4.289 8.970 1.00 97.00 148 LEU A N 1
ATOM 1172 C CA . LEU A 1 148 ? -7.463 -4.451 9.397 1.00 97.00 148 LEU A CA 1
ATOM 1173 C C . LEU A 1 148 ? -6.529 -3.808 8.371 1.00 97.00 148 LEU A C 1
ATOM 1175 O O . LEU A 1 148 ? -6.568 -4.166 7.190 1.00 97.00 148 LEU A O 1
ATOM 1179 N N . ILE A 1 149 ? -5.674 -2.897 8.826 1.00 97.31 149 ILE A N 1
ATOM 1180 C CA . ILE A 1 149 ? -4.678 -2.222 7.992 1.00 97.31 149 ILE A CA 1
ATOM 1181 C C . ILE A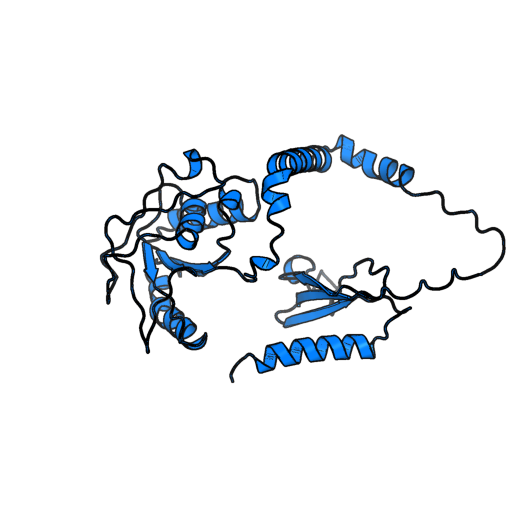 1 149 ? -3.289 -2.451 8.586 1.00 97.31 149 ILE A C 1
ATOM 1183 O O . ILE A 1 149 ? -3.064 -2.302 9.781 1.00 97.31 149 ILE A O 1
ATOM 1187 N N . SER A 1 150 ? -2.323 -2.784 7.746 1.00 93.94 150 SER A N 1
ATOM 1188 C CA . SER A 1 150 ? -0.912 -2.643 8.076 1.00 93.94 150 SER A CA 1
ATOM 1189 C C . SER A 1 150 ? -0.296 -1.587 7.172 1.00 93.94 150 SER A C 1
ATOM 1191 O O . SER A 1 150 ? -0.619 -1.530 5.985 1.00 93.94 150 SER A O 1
ATOM 1193 N N . SER A 1 151 ? 0.563 -0.748 7.741 1.00 93.50 151 SER A N 1
ATOM 1194 C CA . SER A 1 151 ? 1.269 0.299 7.013 1.00 93.50 151 SER A CA 1
ATOM 1195 C C . SER A 1 151 ? 2.776 0.135 7.139 1.00 93.50 151 SER A C 1
ATOM 1197 O O . SER A 1 151 ? 3.289 -0.059 8.239 1.00 93.50 151 SER A O 1
ATOM 1199 N N . GLY A 1 152 ? 3.490 0.194 6.015 1.00 88.31 152 GLY A N 1
ATOM 1200 C CA . GLY A 1 152 ? 4.935 -0.034 5.971 1.00 88.31 152 GLY A CA 1
ATOM 1201 C C . GLY A 1 152 ? 5.532 0.211 4.590 1.00 88.31 152 GLY A C 1
ATOM 1202 O O . GLY A 1 152 ? 5.070 1.081 3.863 1.00 88.31 152 GLY A O 1
ATOM 1203 N N . GLY A 1 153 ? 6.558 -0.553 4.221 1.00 81.94 153 GLY A N 1
ATOM 1204 C CA . GLY A 1 153 ? 7.150 -0.533 2.883 1.00 81.94 153 GLY A CA 1
ATOM 1205 C C . GLY A 1 153 ? 7.813 -1.872 2.568 1.00 81.94 153 GLY A C 1
ATOM 1206 O O . GLY A 1 153 ? 8.434 -2.468 3.443 1.00 81.94 153 GLY A O 1
ATOM 1207 N N . GLY A 1 154 ? 7.674 -2.359 1.331 1.00 79.12 154 GLY A N 1
ATOM 1208 C CA . GLY A 1 154 ? 8.315 -3.614 0.903 1.00 79.12 154 GLY A CA 1
ATOM 1209 C C . GLY A 1 154 ? 9.840 -3.500 0.787 1.00 79.12 154 GLY A C 1
ATOM 1210 O O . GLY A 1 154 ? 10.560 -4.471 0.992 1.00 79.12 154 GLY A O 1
ATOM 1211 N N . THR A 1 155 ? 10.335 -2.293 0.511 1.00 76.12 155 THR A N 1
ATOM 1212 C CA . THR A 1 155 ? 11.755 -1.930 0.513 1.00 76.12 155 THR A CA 1
ATOM 1213 C C . THR A 1 155 ? 11.913 -0.609 1.252 1.00 76.12 155 THR A C 1
ATOM 1215 O O . THR A 1 155 ? 11.231 0.356 0.914 1.00 76.12 155 THR A O 1
ATOM 1218 N N . HIS A 1 156 ? 12.804 -0.546 2.242 1.00 79.69 156 HIS A N 1
ATOM 1219 C CA . HIS A 1 156 ? 12.940 0.639 3.092 1.00 79.69 156 HIS A CA 1
ATOM 1220 C C . HIS A 1 156 ? 14.409 0.946 3.428 1.00 79.69 156 HIS A C 1
ATOM 1222 O O . HIS A 1 156 ? 14.821 0.971 4.587 1.00 79.69 156 HIS A O 1
ATOM 1228 N N . ASN A 1 157 ? 15.224 1.162 2.390 1.00 79.12 157 ASN A N 1
ATOM 1229 C CA . ASN A 1 157 ? 16.612 1.602 2.533 1.00 79.12 157 ASN A CA 1
ATOM 1230 C C . ASN A 1 157 ? 16.756 3.059 2.080 1.00 79.12 157 ASN A C 1
ATOM 1232 O O . ASN A 1 157 ? 17.079 3.334 0.925 1.00 79.12 157 ASN A O 1
ATOM 1236 N N . LEU A 1 158 ? 16.527 3.988 3.011 1.00 74.56 158 LEU A N 1
ATOM 1237 C CA . LEU A 1 158 ? 16.529 5.424 2.723 1.00 74.56 158 LEU A CA 1
ATOM 1238 C C . LEU A 1 158 ? 17.903 5.971 2.298 1.00 74.56 158 LEU A C 1
ATOM 1240 O O . LEU A 1 158 ? 17.956 7.044 1.701 1.00 74.56 158 LEU A O 1
ATOM 1244 N N . TYR A 1 159 ? 18.998 5.236 2.541 1.00 70.75 159 TYR A N 1
ATOM 1245 C CA . TYR A 1 159 ? 20.334 5.588 2.040 1.00 70.75 159 TYR A CA 1
ATOM 1246 C C . TYR A 1 159 ? 20.467 5.428 0.524 1.00 70.75 159 TYR A C 1
ATOM 1248 O O . TYR A 1 159 ? 21.352 6.031 -0.070 1.00 70.75 159 TYR A O 1
ATOM 1256 N N . ARG A 1 160 ? 19.614 4.606 -0.101 1.00 74.69 160 ARG A N 1
ATOM 1257 C CA . ARG A 1 160 ? 19.557 4.440 -1.561 1.00 74.69 160 ARG A CA 1
ATOM 1258 C C . ARG A 1 160 ? 18.492 5.313 -2.219 1.00 74.69 160 ARG A C 1
ATOM 1260 O O . ARG A 1 160 ? 18.338 5.269 -3.435 1.00 74.69 160 ARG A O 1
ATOM 1267 N N . THR A 1 161 ? 17.735 6.072 -1.433 1.00 67.06 161 THR A N 1
ATOM 1268 C CA . THR A 1 161 ? 16.771 7.022 -1.977 1.00 67.06 161 THR A CA 1
ATOM 1269 C C . THR A 1 161 ? 17.527 8.246 -2.482 1.00 67.06 161 THR A C 1
ATOM 1271 O O . THR A 1 161 ? 18.154 8.964 -1.708 1.00 67.06 161 THR A O 1
ATOM 1274 N N . GLU A 1 162 ? 17.442 8.516 -3.782 1.00 73.44 162 GLU A N 1
ATOM 1275 C CA . GLU A 1 162 ? 18.067 9.685 -4.408 1.00 73.44 162 GLU A CA 1
ATOM 1276 C C . GLU A 1 162 ? 17.234 10.959 -4.163 1.00 73.44 162 GLU A C 1
ATOM 1278 O O . GLU A 1 162 ? 16.564 11.498 -5.049 1.00 73.44 162 GLU A O 1
ATOM 1283 N N . TRP A 1 163 ? 17.257 11.450 -2.919 1.00 69.69 163 TRP A N 1
ATOM 1284 C CA . TRP A 1 163 ? 16.452 12.586 -2.437 1.00 69.69 163 TRP A CA 1
ATOM 1285 C C . TRP A 1 163 ? 16.623 13.869 -3.255 1.00 69.69 163 TRP A C 1
ATOM 1287 O O . TRP A 1 163 ? 15.709 14.693 -3.335 1.00 69.69 163 TRP A O 1
ATOM 1297 N N . HIS A 1 164 ? 17.788 14.043 -3.884 1.00 70.81 164 HIS A N 1
ATOM 1298 C CA . HIS A 1 164 ? 18.081 15.226 -4.678 1.00 70.81 164 HIS A CA 1
ATOM 1299 C C . HIS A 1 164 ? 17.138 15.359 -5.882 1.00 70.81 164 HIS A C 1
ATOM 1301 O O . HIS A 1 164 ? 16.853 16.484 -6.291 1.00 70.81 164 HIS A O 1
ATOM 1307 N N . TYR A 1 165 ? 16.626 14.252 -6.440 1.00 66.12 165 TYR A N 1
ATOM 1308 C CA . TYR A 1 165 ? 15.672 14.317 -7.547 1.00 66.12 165 TYR A CA 1
ATOM 1309 C C . TYR A 1 165 ? 14.319 14.860 -7.085 1.00 66.12 165 TYR A C 1
ATOM 1311 O O . TYR A 1 165 ? 13.769 15.753 -7.730 1.00 66.12 165 TYR A O 1
ATOM 1319 N N . ALA A 1 166 ? 13.835 14.388 -5.932 1.00 63.56 166 ALA A N 1
ATOM 1320 C CA . ALA A 1 166 ? 12.566 14.822 -5.350 1.00 63.56 166 ALA A CA 1
ATOM 1321 C C . ALA A 1 166 ? 12.567 16.314 -4.980 1.00 63.56 166 ALA A C 1
ATOM 1323 O O . ALA A 1 166 ? 11.554 16.988 -5.137 1.00 63.56 166 ALA A O 1
ATOM 1324 N N . LEU A 1 167 ? 13.703 16.843 -4.514 1.00 66.69 167 LEU A N 1
ATOM 1325 C CA . LEU A 1 167 ? 13.822 18.247 -4.109 1.00 66.69 167 LEU A CA 1
ATOM 1326 C C . LEU A 1 167 ? 14.125 19.188 -5.280 1.00 66.69 167 LEU A C 1
ATOM 1328 O O . LEU A 1 167 ? 13.546 20.267 -5.364 1.00 66.69 167 LEU A O 1
ATOM 1332 N N . LYS A 1 168 ? 15.039 18.806 -6.180 1.00 61.59 168 LYS A N 1
ATOM 1333 C CA . LYS A 1 168 ? 15.554 19.702 -7.229 1.00 61.59 168 LYS A CA 1
ATOM 1334 C C . LYS A 1 168 ? 14.651 19.779 -8.454 1.00 61.59 168 LYS A C 1
ATOM 1336 O O . LYS A 1 168 ? 14.611 20.812 -9.113 1.00 61.59 168 LYS A O 1
ATOM 1341 N N . TYR A 1 169 ? 13.961 18.691 -8.776 1.00 62.03 169 TYR A N 1
ATOM 1342 C CA . TYR A 1 169 ? 13.216 18.571 -10.027 1.00 62.03 169 TYR A CA 1
ATOM 1343 C C . TYR A 1 169 ? 11.724 18.380 -9.801 1.00 62.03 169 TYR A C 1
ATOM 1345 O O . TYR A 1 169 ? 11.045 17.982 -10.733 1.00 62.03 169 TYR A O 1
ATOM 1353 N N . ARG A 1 170 ? 11.192 18.673 -8.608 1.00 63.03 170 ARG A N 1
ATOM 1354 C CA . ARG A 1 170 ? 9.758 18.528 -8.314 1.00 63.03 170 ARG A CA 1
ATOM 1355 C C . ARG A 1 170 ? 8.878 19.149 -9.404 1.00 63.03 170 ARG A C 1
ATOM 1357 O O . ARG A 1 170 ? 7.990 18.490 -9.928 1.00 63.03 170 ARG A O 1
ATOM 1364 N N . ASP A 1 171 ? 9.197 20.380 -9.792 1.00 62.34 171 ASP A N 1
ATOM 1365 C CA . ASP A 1 171 ? 8.427 21.117 -10.793 1.00 62.34 171 ASP A CA 1
ATOM 1366 C C . ASP A 1 171 ? 8.748 20.640 -12.223 1.00 62.34 171 ASP A C 1
ATOM 1368 O O . ASP A 1 171 ? 7.898 20.677 -13.103 1.00 62.34 171 ASP A O 1
ATOM 1372 N N . VAL A 1 172 ? 9.965 20.141 -12.474 1.00 62.47 172 VAL A N 1
ATOM 1373 C CA . VAL A 1 172 ? 10.355 19.576 -13.780 1.00 62.47 172 VAL A CA 1
ATOM 1374 C C . VAL A 1 172 ? 9.679 18.228 -14.019 1.00 62.47 172 VAL A C 1
ATOM 1376 O O . VAL A 1 172 ? 9.215 17.984 -15.125 1.00 62.47 172 VAL A O 1
ATOM 1379 N N . PHE A 1 173 ? 9.593 17.373 -12.999 1.00 58.78 173 PHE A N 1
ATOM 1380 C CA . PHE A 1 173 ? 8.870 16.110 -13.070 1.00 58.78 173 PHE A CA 1
ATOM 1381 C C . PHE A 1 173 ? 7.380 16.347 -13.267 1.00 58.78 173 PHE A C 1
ATOM 1383 O O . PHE A 1 173 ? 6.829 15.712 -14.150 1.00 58.78 173 PHE A O 1
ATOM 1390 N N . ALA A 1 174 ? 6.770 17.300 -12.552 1.00 64.12 174 ALA A N 1
ATOM 1391 C CA . ALA A 1 174 ? 5.377 17.682 -12.791 1.00 64.12 174 ALA A CA 1
ATOM 1392 C C . ALA A 1 174 ? 5.161 18.173 -14.236 1.00 64.12 174 ALA A C 1
ATOM 1394 O O . ALA A 1 174 ? 4.303 17.656 -14.936 1.00 64.12 174 ALA A O 1
ATOM 1395 N N . ASN A 1 175 ? 6.014 19.075 -14.741 1.00 65.19 175 ASN A N 1
ATOM 1396 C CA . ASN A 1 175 ? 5.921 19.555 -16.127 1.00 65.19 175 ASN A CA 1
ATOM 1397 C C . ASN A 1 175 ? 6.147 18.443 -17.169 1.00 65.19 175 ASN A C 1
ATOM 1399 O O . ASN A 1 175 ? 5.506 18.435 -18.217 1.00 65.19 175 ASN A O 1
ATOM 1403 N N . MET A 1 176 ? 7.082 17.520 -16.919 1.00 63.00 176 MET A N 1
ATOM 1404 C CA . MET A 1 176 ? 7.303 16.373 -17.801 1.00 63.00 176 MET A CA 1
ATOM 1405 C C . MET A 1 176 ? 6.147 15.379 -17.733 1.00 63.00 176 MET A C 1
ATOM 1407 O O . MET A 1 176 ? 5.768 14.852 -18.768 1.00 63.00 176 MET A O 1
ATOM 1411 N N . GLU A 1 177 ? 5.592 15.122 -16.552 1.00 62.50 177 GLU A N 1
ATOM 1412 C CA . GLU A 1 177 ? 4.417 14.275 -16.349 1.00 62.50 177 GLU A CA 1
ATOM 1413 C C . GLU A 1 177 ? 3.206 14.857 -17.087 1.00 62.50 177 GLU A C 1
ATOM 1415 O O . GLU A 1 177 ? 2.601 14.148 -17.888 1.00 62.50 177 GLU A O 1
ATOM 1420 N N . ASP A 1 178 ? 2.941 16.157 -16.946 1.00 70.56 178 ASP A N 1
ATOM 1421 C CA . ASP A 1 178 ? 1.899 16.881 -17.684 1.00 70.56 178 ASP A CA 1
ATOM 1422 C C . ASP A 1 178 ? 2.125 16.824 -19.201 1.00 70.56 178 ASP A C 1
ATOM 1424 O O . ASP A 1 178 ? 1.198 16.575 -19.976 1.00 70.56 178 ASP A O 1
ATOM 1428 N N . PHE A 1 179 ? 3.370 16.998 -19.654 1.00 69.44 179 PHE A N 1
ATOM 1429 C CA . PHE A 1 179 ? 3.725 16.814 -21.060 1.00 69.44 179 PHE A CA 1
ATOM 1430 C C . PHE A 1 179 ? 3.462 15.373 -21.523 1.00 69.44 179 PHE A C 1
ATOM 1432 O O . PHE A 1 179 ? 2.824 15.163 -22.549 1.00 69.44 179 PHE A O 1
ATOM 1439 N N . TYR A 1 180 ? 3.889 14.365 -20.761 1.00 60.16 180 TYR A N 1
ATOM 1440 C CA . TYR A 1 180 ? 3.678 12.962 -21.115 1.00 60.16 180 TYR A CA 1
ATOM 1441 C C . TYR A 1 180 ? 2.198 12.594 -21.135 1.00 60.16 180 TYR A C 1
ATOM 1443 O O . TYR A 1 180 ? 1.784 11.885 -22.044 1.00 60.16 180 TYR A O 1
ATOM 1451 N N . HIS A 1 181 ? 1.400 13.068 -20.180 1.00 65.12 181 HIS A N 1
ATOM 1452 C CA . HIS A 1 181 ? -0.043 12.837 -20.157 1.00 65.12 181 HIS A CA 1
ATOM 1453 C C . HIS A 1 181 ? -0.754 13.563 -21.294 1.00 65.12 181 HIS A C 1
ATOM 1455 O O . HIS A 1 181 ? -1.561 12.947 -21.987 1.00 65.12 181 HIS A O 1
ATOM 1461 N N . SER A 1 182 ? -0.396 14.822 -21.561 1.00 71.06 182 SER A N 1
ATOM 1462 C CA . SER A 1 182 ? -0.958 15.554 -22.699 1.00 71.06 182 SER A CA 1
ATOM 1463 C C . SER A 1 182 ? -0.622 14.900 -24.037 1.00 71.06 182 SER A C 1
ATOM 1465 O O . SER A 1 182 ? -1.483 14.866 -24.898 1.00 71.06 182 SER A O 1
ATOM 1467 N N . VAL A 1 183 ? 0.569 14.317 -24.209 1.00 66.56 183 VAL A N 1
ATOM 1468 C CA . VAL A 1 183 ? 0.950 13.603 -25.442 1.00 66.56 183 VAL A CA 1
ATOM 1469 C C . VAL A 1 183 ? 0.356 12.192 -25.511 1.00 66.56 183 VAL A C 1
ATOM 1471 O O . VAL A 1 183 ? -0.049 11.744 -26.580 1.00 66.56 183 VAL A O 1
ATOM 1474 N N . ARG A 1 184 ? 0.320 11.464 -24.390 1.00 59.94 184 ARG A N 1
ATOM 1475 C CA . ARG A 1 184 ? -0.173 10.078 -24.315 1.00 59.94 184 ARG A CA 1
ATOM 1476 C C . ARG A 1 184 ? -1.667 9.983 -24.598 1.00 59.94 184 ARG A C 1
ATOM 1478 O O . ARG A 1 184 ? -2.085 9.036 -25.261 1.00 59.94 184 ARG A O 1
ATOM 1485 N N . ASP A 1 185 ? -2.438 10.923 -24.063 1.00 68.62 185 ASP A N 1
ATOM 1486 C CA . ASP A 1 185 ? -3.897 10.933 -24.157 1.00 68.62 185 ASP A CA 1
ATOM 1487 C C . ASP A 1 185 ? -4.401 11.849 -25.296 1.00 68.62 185 ASP A C 1
ATOM 1489 O O . ASP A 1 185 ? -5.609 12.029 -25.445 1.00 68.62 185 ASP A O 1
ATOM 1493 N N . ASP A 1 186 ? -3.494 12.389 -26.125 1.00 74.56 186 ASP A N 1
ATOM 1494 C CA . ASP A 1 186 ? -3.797 13.145 -27.347 1.00 74.56 186 ASP A CA 1
ATOM 1495 C C . ASP A 1 186 ? -3.878 12.190 -28.561 1.00 74.56 186 ASP A C 1
ATOM 1497 O O . ASP A 1 186 ? -2.855 11.657 -29.022 1.00 74.56 186 ASP A O 1
ATOM 1501 N N . PRO A 1 187 ? -5.091 11.960 -29.109 1.00 72.12 187 PRO A N 1
ATOM 1502 C CA . PRO A 1 187 ? -5.288 11.087 -30.260 1.00 72.12 187 PRO A CA 1
ATOM 1503 C C . PRO A 1 187 ? -4.480 11.542 -31.476 1.00 72.12 187 PRO A C 1
ATOM 1505 O O . PRO A 1 187 ? -3.977 10.693 -32.212 1.00 72.12 187 PRO A O 1
ATOM 1508 N N . ASP A 1 188 ? -4.296 12.849 -31.659 1.00 77.38 188 ASP A N 1
ATOM 1509 C CA . ASP A 1 188 ? -3.589 13.408 -32.806 1.00 77.38 188 ASP A CA 1
ATOM 1510 C C . ASP A 1 188 ? -2.072 13.192 -32.668 1.00 77.38 188 ASP A C 1
ATOM 1512 O O . ASP A 1 188 ? -1.414 12.801 -33.637 1.00 77.38 188 ASP A O 1
ATOM 1516 N N . HIS A 1 189 ? -1.507 13.323 -31.459 1.00 67.50 189 HIS A N 1
ATOM 1517 C CA . HIS A 1 189 ? -0.104 12.968 -31.188 1.00 67.50 189 HIS A CA 1
ATOM 1518 C C . HIS A 1 189 ? 0.172 11.473 -31.337 1.00 67.50 189 HIS A C 1
ATOM 1520 O O . HIS A 1 189 ? 1.219 11.088 -31.868 1.00 67.50 189 HIS A O 1
ATOM 1526 N N . SER A 1 190 ? -0.756 10.618 -30.898 1.00 65.44 190 SER A N 1
ATOM 1527 C CA . SER A 1 190 ? -0.593 9.162 -30.986 1.00 65.44 190 SER A CA 1
ATOM 1528 C C . SER A 1 190 ? -0.417 8.684 -32.436 1.00 65.44 190 SER A C 1
ATOM 1530 O O . SER A 1 190 ? 0.388 7.790 -32.708 1.00 65.44 190 SER A O 1
ATOM 1532 N N . VAL A 1 191 ? -1.085 9.347 -33.389 1.00 74.81 191 VAL A N 1
ATOM 1533 C CA . VAL A 1 191 ? -0.978 9.074 -34.832 1.00 74.81 191 VAL A CA 1
ATOM 1534 C C . VAL A 1 191 ? 0.386 9.494 -35.392 1.00 74.81 191 VAL A C 1
ATOM 1536 O O . VAL A 1 191 ? 0.858 8.913 -36.371 1.00 74.81 191 VAL A O 1
ATOM 1539 N N . LEU A 1 192 ? 1.059 10.463 -34.766 1.00 73.75 192 LEU A N 1
ATOM 1540 C CA . LEU A 1 192 ? 2.389 10.930 -35.169 1.00 73.75 192 LEU A CA 1
ATOM 1541 C C . LEU A 1 192 ? 3.528 10.072 -34.607 1.00 73.75 192 LEU A C 1
ATOM 1543 O O . LEU A 1 192 ? 4.640 10.135 -35.138 1.00 73.75 192 LEU A O 1
ATOM 1547 N N . ALA A 1 193 ? 3.278 9.246 -33.585 1.00 69.38 193 ALA A N 1
ATOM 1548 C CA . ALA A 1 193 ? 4.307 8.425 -32.946 1.00 69.38 193 ALA A CA 1
ATOM 1549 C C . ALA A 1 193 ? 5.107 7.545 -33.934 1.00 69.38 193 ALA A C 1
ATOM 1551 O O . ALA A 1 193 ? 6.337 7.568 -33.850 1.00 69.38 193 ALA A O 1
ATOM 1552 N N . PRO A 1 194 ? 4.501 6.860 -34.932 1.00 69.25 194 PRO A N 1
ATOM 1553 C CA . PRO A 1 194 ? 5.261 6.111 -35.937 1.00 69.25 194 PRO A CA 1
ATOM 1554 C C . PRO A 1 194 ? 6.192 6.996 -36.778 1.00 69.25 194 PRO A C 1
ATOM 1556 O O . PRO A 1 194 ? 7.314 6.600 -37.087 1.00 69.25 194 PRO A O 1
ATOM 1559 N N . ALA A 1 195 ? 5.759 8.213 -37.126 1.00 74.00 195 ALA A N 1
ATOM 1560 C CA . ALA A 1 195 ? 6.556 9.152 -37.915 1.00 74.00 195 ALA A CA 1
ATOM 1561 C C . ALA A 1 195 ? 7.701 9.773 -37.097 1.00 74.00 195 ALA A C 1
ATOM 1563 O O . ALA A 1 195 ? 8.807 9.942 -37.610 1.00 74.00 195 ALA A O 1
ATOM 1564 N N . ILE A 1 196 ? 7.458 10.085 -35.821 1.00 72.31 196 ILE A N 1
ATOM 1565 C CA . ILE A 1 196 ? 8.483 10.570 -34.887 1.00 72.31 196 ILE A CA 1
ATOM 1566 C C . ILE A 1 196 ? 9.516 9.469 -34.635 1.00 72.31 196 ILE A C 1
ATOM 1568 O O . ILE A 1 196 ? 10.711 9.709 -34.797 1.00 72.31 196 ILE A O 1
ATOM 1572 N N . TRP A 1 197 ? 9.067 8.246 -34.335 1.00 64.50 197 TRP A N 1
ATOM 1573 C CA . TRP A 1 197 ? 9.953 7.098 -34.141 1.00 64.50 197 TRP A CA 1
ATOM 1574 C C . TRP A 1 197 ? 10.780 6.818 -35.396 1.00 64.50 197 TRP A C 1
ATOM 1576 O O . TRP A 1 197 ? 11.994 6.661 -35.306 1.00 64.50 197 TRP A O 1
ATOM 1586 N N . SER A 1 198 ? 10.165 6.864 -36.583 1.00 71.25 198 SER A N 1
ATOM 1587 C CA . SER A 1 198 ? 10.876 6.728 -37.859 1.00 71.25 198 SER A CA 1
ATOM 1588 C C . SER A 1 198 ? 11.922 7.821 -38.092 1.00 71.25 198 SER A C 1
ATOM 1590 O O . SER A 1 198 ? 12.931 7.534 -38.724 1.00 71.25 198 SER A O 1
ATOM 1592 N N . ARG A 1 199 ? 11.705 9.057 -37.619 1.00 72.56 199 ARG A N 1
ATOM 1593 C CA . ARG A 1 199 ? 12.692 10.150 -37.728 1.00 72.56 199 ARG A CA 1
ATOM 1594 C C . ARG A 1 199 ? 13.840 10.021 -36.730 1.00 72.56 199 ARG A C 1
ATOM 1596 O O . ARG A 1 199 ? 14.946 10.453 -37.035 1.00 72.56 199 ARG A O 1
ATOM 1603 N N . CYS A 1 200 ? 13.574 9.485 -35.541 1.00 59.84 200 CYS A N 1
ATOM 1604 C CA . CYS A 1 200 ? 14.578 9.287 -34.494 1.00 59.84 200 CYS A CA 1
ATOM 1605 C C . CYS A 1 200 ? 15.331 7.957 -34.631 1.00 59.84 200 CYS A C 1
ATOM 1607 O O . CYS A 1 200 ? 16.392 7.802 -34.032 1.00 59.84 200 CYS A O 1
ATOM 1609 N N . THR A 1 201 ? 14.805 7.014 -35.415 1.00 63.47 201 THR A N 1
ATOM 1610 C CA . THR A 1 201 ? 15.489 5.762 -35.745 1.00 63.47 201 THR A CA 1
ATOM 1611 C C . THR A 1 201 ? 16.556 6.059 -36.798 1.00 63.47 201 THR A C 1
ATOM 1613 O O . THR A 1 201 ? 16.210 6.491 -37.899 1.00 63.47 201 THR A O 1
ATOM 1616 N N . PRO A 1 202 ? 17.851 5.855 -36.500 1.00 68.81 202 PRO A N 1
ATOM 1617 C CA . PRO A 1 202 ? 18.905 6.074 -37.477 1.00 68.81 202 PRO A CA 1
ATOM 1618 C C . PRO A 1 202 ? 18.672 5.200 -38.710 1.00 68.81 202 PRO A C 1
ATOM 1620 O O . PRO A 1 202 ? 18.296 4.033 -38.583 1.00 68.81 202 PRO A O 1
ATOM 1623 N N . HIS A 1 203 ? 18.949 5.734 -39.901 1.00 71.88 203 HIS A N 1
ATOM 1624 C CA . HIS A 1 203 ? 19.072 4.883 -41.077 1.00 71.88 203 HIS A CA 1
ATOM 1625 C C . HIS A 1 203 ? 20.232 3.921 -40.836 1.00 71.88 203 HIS A C 1
ATOM 1627 O O . HIS A 1 203 ? 21.387 4.342 -40.734 1.00 71.88 203 HIS A O 1
ATOM 1633 N N . LEU A 1 204 ? 19.908 2.635 -40.694 1.00 61.62 204 LEU A N 1
ATOM 1634 C CA . LEU A 1 204 ? 20.926 1.600 -40.635 1.00 61.62 204 LEU A CA 1
ATOM 1635 C C . LEU A 1 204 ? 21.761 1.690 -41.923 1.00 61.62 204 LEU A C 1
ATOM 1637 O O . LEU A 1 204 ? 21.182 1.909 -42.992 1.00 61.62 204 LEU A O 1
ATOM 1641 N N . PRO A 1 205 ? 23.095 1.557 -41.840 1.00 63.75 205 PRO A N 1
ATOM 1642 C CA . PRO A 1 205 ? 23.931 1.553 -43.030 1.00 63.75 205 PRO A CA 1
ATOM 1643 C C . PRO A 1 205 ? 23.414 0.497 -44.011 1.00 63.75 205 PRO A C 1
ATOM 1645 O O . PRO A 1 205 ? 23.082 -0.616 -43.593 1.00 63.75 205 PRO A O 1
ATOM 1648 N N . GLU A 1 206 ? 23.349 0.827 -45.305 1.00 64.50 206 GLU A N 1
ATOM 1649 C CA . GLU A 1 206 ? 23.098 -0.191 -46.327 1.00 64.50 206 GLU A CA 1
ATOM 1650 C C . GLU A 1 206 ? 24.142 -1.298 -46.163 1.00 64.50 206 GLU A C 1
ATOM 1652 O O . GLU A 1 206 ? 25.320 -1.004 -45.949 1.00 64.50 206 GLU A O 1
ATOM 1657 N N . SER A 1 207 ? 23.720 -2.568 -46.197 1.00 61.62 207 SER A N 1
ATOM 1658 C CA . SER A 1 207 ? 24.625 -3.701 -45.996 1.00 61.62 207 SER A CA 1
ATOM 1659 C C . SER A 1 207 ? 25.567 -3.838 -47.197 1.00 61.62 207 SER A C 1
ATOM 1661 O O . SER A 1 207 ? 25.384 -4.685 -48.073 1.00 61.62 207 SER A O 1
ATOM 1663 N N . THR A 1 208 ? 26.573 -2.978 -47.273 1.00 54.25 208 THR A N 1
ATOM 1664 C CA . THR A 1 208 ? 27.626 -3.042 -48.273 1.00 54.25 208 THR A CA 1
ATOM 1665 C C . THR A 1 208 ? 28.598 -4.131 -47.848 1.00 54.25 208 THR A C 1
ATOM 1667 O O . THR A 1 208 ? 29.454 -3.918 -46.997 1.00 54.25 208 THR A O 1
ATOM 1670 N N . GLU A 1 209 ? 28.405 -5.303 -48.445 1.00 55.34 209 GLU A N 1
ATOM 1671 C CA . GLU A 1 209 ? 29.356 -6.408 -48.554 1.00 55.34 209 GLU A CA 1
ATOM 1672 C C . GLU A 1 209 ? 29.851 -7.062 -47.246 1.00 55.34 209 GLU A C 1
ATOM 1674 O O . GLU A 1 209 ? 30.654 -6.542 -46.479 1.00 55.34 209 GLU A O 1
ATOM 1679 N N . THR A 1 210 ? 29.459 -8.333 -47.097 1.00 52.34 210 THR A N 1
ATOM 1680 C CA . THR A 1 210 ? 30.004 -9.355 -46.184 1.00 52.34 210 THR A CA 1
ATOM 1681 C C . THR A 1 210 ? 29.808 -9.117 -44.684 1.00 52.34 210 THR A C 1
ATOM 1683 O O . THR A 1 210 ? 30.574 -8.411 -44.048 1.00 52.34 210 THR A O 1
ATOM 1686 N N . SER A 1 211 ? 28.831 -9.823 -44.098 1.00 52.66 211 SER A N 1
ATOM 1687 C CA . SER A 1 211 ? 29.016 -10.887 -43.081 1.00 52.66 211 SER A CA 1
ATOM 1688 C C . SER A 1 211 ? 29.991 -10.682 -41.897 1.00 52.66 211 SER A C 1
ATOM 1690 O O . SER A 1 211 ? 30.258 -11.638 -41.165 1.00 52.66 211 SER A O 1
ATOM 1692 N N . LYS A 1 212 ? 30.554 -9.501 -41.654 1.00 57.75 212 LYS A N 1
ATOM 1693 C CA . LYS A 1 212 ? 31.371 -9.238 -40.472 1.00 57.75 212 LYS A CA 1
ATOM 1694 C C . LYS A 1 212 ? 30.422 -8.859 -39.353 1.00 57.75 212 LYS A C 1
ATOM 1696 O O . LYS A 1 212 ? 30.041 -7.701 -39.222 1.00 57.75 212 LYS A O 1
ATOM 1701 N N . LEU A 1 213 ? 30.026 -9.871 -38.582 1.00 63.94 213 LEU A N 1
ATOM 1702 C CA . LEU A 1 213 ? 29.439 -9.678 -37.261 1.00 63.94 213 LEU A CA 1
ATOM 1703 C C . LEU A 1 213 ? 30.258 -8.597 -36.543 1.00 63.94 213 LEU A C 1
ATOM 1705 O O . LEU A 1 213 ? 31.483 -8.718 -36.435 1.00 63.94 213 LEU A O 1
ATOM 1709 N N . ILE A 1 214 ? 29.596 -7.516 -36.125 1.00 69.25 214 ILE A N 1
ATOM 1710 C CA . ILE A 1 214 ? 30.221 -6.508 -35.269 1.00 69.25 214 ILE A CA 1
ATOM 1711 C C . ILE A 1 214 ? 30.725 -7.266 -34.031 1.00 69.25 214 ILE A C 1
ATOM 1713 O O . ILE A 1 214 ? 29.961 -8.057 -33.472 1.00 69.25 214 ILE A O 1
ATOM 1717 N N . PRO A 1 215 ? 32.001 -7.111 -33.632 1.00 79.88 215 PRO A N 1
ATOM 1718 C CA . PRO A 1 215 ? 32.522 -7.844 -32.491 1.00 79.88 215 PRO A CA 1
ATOM 1719 C C . PRO A 1 215 ? 31.715 -7.491 -31.243 1.00 79.88 215 PRO A C 1
ATOM 1721 O O . PRO A 1 215 ? 31.421 -6.317 -31.005 1.00 79.88 215 PRO A O 1
ATOM 1724 N N . VAL A 1 216 ? 31.390 -8.513 -30.449 1.00 83.56 216 VAL A N 1
ATOM 1725 C CA . VAL A 1 216 ? 30.723 -8.348 -29.155 1.00 83.56 216 VAL A CA 1
ATOM 1726 C C . VAL A 1 216 ? 31.515 -7.326 -28.322 1.00 83.56 216 VAL A C 1
ATOM 1728 O O . VAL A 1 216 ? 32.734 -7.488 -28.166 1.00 83.56 216 VAL A O 1
ATOM 1731 N N . PRO A 1 217 ? 30.874 -6.259 -27.809 1.00 85.56 217 PRO A N 1
ATOM 1732 C CA . PRO A 1 217 ? 31.532 -5.296 -26.937 1.00 85.56 217 PRO A CA 1
ATOM 1733 C C . PRO A 1 217 ? 32.163 -5.967 -25.710 1.00 85.56 217 PRO A C 1
ATOM 1735 O O . PRO A 1 217 ? 31.741 -7.031 -25.257 1.00 85.56 217 PRO A O 1
ATOM 1738 N N . ARG A 1 218 ? 33.186 -5.336 -25.123 1.00 89.12 218 ARG A N 1
ATOM 1739 C CA . ARG A 1 218 ? 33.732 -5.833 -23.851 1.00 89.12 218 ARG A CA 1
ATOM 1740 C C . ARG A 1 218 ? 32.644 -5.780 -22.765 1.00 89.12 218 ARG A C 1
ATOM 1742 O O . ARG A 1 218 ? 31.909 -4.792 -22.736 1.00 89.12 218 ARG A O 1
ATOM 1749 N N . PRO A 1 219 ? 32.573 -6.778 -21.862 1.00 90.81 219 PRO A N 1
ATOM 1750 C CA . PRO A 1 219 ? 31.625 -6.753 -20.756 1.00 90.81 219 PRO A CA 1
ATOM 1751 C C . PRO A 1 219 ? 31.807 -5.487 -19.909 1.00 90.81 219 PRO A C 1
ATOM 1753 O O . PRO A 1 219 ? 32.938 -5.046 -19.672 1.00 90.81 219 PRO A O 1
ATOM 1756 N N . ASN A 1 220 ? 30.707 -4.915 -19.424 1.00 84.62 220 ASN A N 1
ATOM 1757 C CA . ASN A 1 220 ? 30.745 -3.846 -18.434 1.00 84.62 220 ASN A CA 1
ATOM 1758 C C . ASN A 1 220 ? 31.404 -4.392 -17.150 1.00 84.62 220 ASN A C 1
ATOM 1760 O O . ASN A 1 220 ? 30.977 -5.440 -16.656 1.00 84.62 220 ASN A O 1
ATOM 1764 N N . PRO A 1 221 ? 32.432 -3.723 -16.590 1.00 90.06 221 PRO A N 1
ATOM 1765 C CA . PRO A 1 221 ? 33.095 -4.173 -15.364 1.00 90.06 221 PRO A CA 1
ATOM 1766 C C . PRO A 1 221 ? 32.187 -4.144 -14.124 1.00 90.06 221 PRO A C 1
ATOM 1768 O O . PRO A 1 221 ? 32.516 -4.772 -13.121 1.00 90.06 221 PRO A O 1
ATOM 1771 N N . LEU A 1 222 ? 31.067 -3.415 -14.173 1.00 85.75 222 LEU A N 1
ATOM 1772 C CA . LEU A 1 222 ? 30.077 -3.310 -13.100 1.00 85.75 222 LEU A CA 1
ATOM 1773 C C . LEU A 1 222 ? 28.674 -3.597 -13.662 1.00 85.75 222 LEU A C 1
ATOM 1775 O O . LEU A 1 222 ? 27.877 -2.667 -13.821 1.00 85.75 222 LEU A O 1
ATOM 1779 N N . PRO A 1 223 ? 28.365 -4.860 -14.011 1.00 86.94 223 PRO A N 1
ATOM 1780 C CA . PRO A 1 223 ? 27.062 -5.208 -14.560 1.00 86.94 223 PRO A CA 1
ATOM 1781 C C . PRO A 1 223 ? 25.968 -4.988 -13.511 1.00 86.94 223 PRO A C 1
ATOM 1783 O O . PRO A 1 223 ? 26.115 -5.358 -12.344 1.00 86.94 223 PRO A O 1
ATOM 1786 N N . SER A 1 224 ? 24.855 -4.382 -13.920 1.00 86.00 224 SER A N 1
ATOM 1787 C CA . SER A 1 224 ? 23.684 -4.246 -13.058 1.00 86.00 224 SER A CA 1
ATOM 1788 C C . SER A 1 224 ? 22.846 -5.518 -13.073 1.00 86.00 224 SER A C 1
ATOM 1790 O O . SER A 1 224 ? 22.670 -6.141 -14.117 1.00 86.00 224 SER A O 1
ATOM 1792 N N . VAL A 1 225 ? 22.249 -5.838 -11.928 1.00 89.38 225 VAL A N 1
ATOM 1793 C CA . VAL A 1 225 ? 21.117 -6.762 -11.850 1.00 89.38 225 VAL A CA 1
ATOM 1794 C C . VAL A 1 225 ? 19.888 -5.930 -11.520 1.00 89.38 225 VAL A C 1
ATOM 1796 O O . VAL A 1 225 ? 19.783 -5.390 -10.415 1.00 89.38 225 VAL A O 1
ATOM 1799 N N . SER A 1 226 ? 18.988 -5.776 -12.486 1.00 84.44 226 SER A N 1
ATOM 1800 C CA . SER A 1 226 ? 17.709 -5.105 -12.265 1.00 84.44 226 SER A CA 1
ATOM 1801 C C . SER A 1 226 ? 16.680 -6.127 -11.783 1.00 84.44 226 SER A C 1
ATOM 1803 O O . SER A 1 226 ? 16.735 -7.295 -12.162 1.00 84.44 226 SER A O 1
ATOM 1805 N N . ILE A 1 227 ? 15.752 -5.713 -10.916 1.00 87.25 227 ILE A N 1
ATOM 1806 C CA . ILE A 1 227 ? 14.612 -6.549 -10.532 1.00 87.25 227 ILE A CA 1
ATOM 1807 C C . ILE A 1 227 ? 13.310 -5.791 -10.755 1.00 87.25 227 ILE A C 1
ATOM 1809 O O . ILE A 1 227 ? 13.127 -4.684 -10.251 1.00 87.25 227 ILE A O 1
ATOM 1813 N N . SER A 1 228 ? 12.399 -6.411 -11.496 1.00 83.00 228 SER A N 1
ATOM 1814 C CA . SER A 1 228 ? 11.078 -5.870 -11.799 1.00 83.00 228 SER A CA 1
ATOM 1815 C C . SER A 1 228 ? 9.983 -6.791 -11.276 1.00 83.00 228 SER A C 1
ATOM 1817 O O . SER A 1 228 ? 10.007 -8.006 -11.480 1.00 83.00 228 SER A O 1
ATOM 1819 N N . SER A 1 229 ? 8.990 -6.207 -10.604 1.00 85.31 229 SER A N 1
ATOM 1820 C CA . SER A 1 229 ? 7.786 -6.931 -10.196 1.00 85.31 229 SER A CA 1
ATOM 1821 C C . SER A 1 229 ? 6.761 -6.922 -11.326 1.00 85.31 229 SER A C 1
ATOM 1823 O O . SER A 1 229 ? 6.302 -5.864 -11.753 1.00 85.31 229 SER A O 1
ATOM 1825 N N . MET A 1 230 ? 6.369 -8.111 -11.772 1.00 85.81 230 MET A N 1
ATOM 1826 C CA . MET A 1 230 ? 5.319 -8.341 -12.767 1.00 85.81 230 MET A CA 1
ATOM 1827 C C . MET A 1 230 ? 3.937 -8.550 -12.130 1.00 85.81 230 MET A C 1
ATOM 1829 O O . MET A 1 230 ? 2.923 -8.570 -12.826 1.00 85.81 230 MET A O 1
ATOM 1833 N N . GLY A 1 231 ? 3.874 -8.713 -10.804 1.00 86.81 231 GLY A N 1
ATOM 1834 C CA . GLY A 1 231 ? 2.625 -8.923 -10.072 1.00 86.81 231 GLY A CA 1
ATOM 1835 C C . GLY A 1 231 ? 1.894 -10.219 -10.453 1.00 86.81 231 GLY A C 1
ATOM 1836 O O . GLY A 1 231 ? 2.494 -11.289 -10.568 1.00 86.81 231 GLY A O 1
ATOM 1837 N N . LEU A 1 232 ? 0.567 -10.134 -10.591 1.00 88.88 232 LEU A N 1
ATOM 1838 C CA . LEU A 1 232 ? -0.294 -11.260 -10.973 1.00 88.88 232 LEU A CA 1
ATOM 1839 C C . LEU A 1 232 ? -0.366 -11.366 -12.504 1.00 88.88 232 LEU A C 1
ATOM 1841 O O . LEU A 1 232 ? -1.192 -10.692 -13.124 1.00 88.88 232 LEU A O 1
ATOM 1845 N N . ILE A 1 233 ? 0.468 -12.215 -13.112 1.00 89.69 233 ILE A N 1
ATOM 1846 C CA . ILE A 1 233 ? 0.553 -12.360 -14.577 1.00 89.69 233 ILE A CA 1
ATOM 1847 C C . ILE A 1 233 ? -0.774 -12.863 -15.151 1.00 89.69 233 ILE A C 1
ATOM 1849 O O . ILE A 1 233 ? -1.152 -12.447 -16.241 1.00 89.69 233 ILE A O 1
ATOM 1853 N N . ASP A 1 234 ? -1.543 -13.655 -14.397 1.00 88.75 234 ASP A N 1
ATOM 1854 C CA . ASP A 1 234 ? -2.881 -14.122 -14.791 1.00 88.75 234 ASP A CA 1
ATOM 1855 C C . ASP A 1 234 ? -3.862 -12.975 -15.128 1.00 88.75 234 ASP A C 1
ATOM 1857 O O . ASP A 1 234 ? -4.832 -13.191 -15.857 1.00 88.75 234 ASP A O 1
ATOM 1861 N N . LYS A 1 235 ? -3.624 -11.753 -14.618 1.00 85.44 235 LYS A N 1
ATOM 1862 C CA . LYS A 1 235 ? -4.419 -10.551 -14.945 1.00 85.44 235 LYS A CA 1
ATOM 1863 C C . LYS A 1 235 ? -3.993 -9.867 -16.245 1.00 85.44 235 LYS A C 1
ATOM 1865 O O . LYS A 1 235 ? -4.752 -9.055 -16.763 1.00 85.44 235 LYS A O 1
ATOM 1870 N N . ILE A 1 236 ? -2.788 -10.156 -16.729 1.00 84.69 236 ILE A N 1
ATOM 1871 C CA . ILE A 1 236 ? -2.222 -9.604 -17.965 1.00 84.69 236 ILE A CA 1
ATOM 1872 C C . ILE A 1 236 ? -2.449 -10.598 -19.105 1.00 84.69 236 ILE A C 1
ATOM 1874 O O . ILE A 1 236 ? -2.951 -10.235 -20.164 1.00 84.69 236 ILE A O 1
ATOM 1878 N N . ILE A 1 237 ? -2.111 -11.868 -18.868 1.00 85.00 237 ILE A N 1
ATOM 1879 C CA . ILE A 1 237 ? -2.229 -12.962 -19.827 1.00 85.00 237 ILE A CA 1
ATOM 1880 C C . ILE A 1 237 ? -3.112 -14.039 -19.205 1.00 85.00 237 ILE A C 1
ATOM 1882 O O . ILE A 1 237 ? -2.696 -14.762 -18.297 1.00 85.00 237 ILE A O 1
ATOM 1886 N N . THR A 1 238 ? -4.338 -14.172 -19.710 1.00 86.81 238 THR A N 1
ATOM 1887 C CA . THR A 1 238 ? -5.252 -15.219 -19.250 1.00 86.81 238 THR A CA 1
ATOM 1888 C C . THR A 1 238 ? -4.666 -16.601 -19.576 1.00 86.81 238 THR A C 1
ATOM 1890 O O . THR A 1 238 ? -4.331 -16.857 -20.735 1.00 86.81 238 THR A O 1
ATOM 1893 N N . PRO A 1 239 ? -4.568 -17.534 -18.606 1.00 87.12 239 PRO A N 1
ATOM 1894 C CA . PRO A 1 239 ? -3.924 -18.835 -18.817 1.00 87.12 239 PRO A CA 1
ATOM 1895 C C . PRO A 1 239 ? -4.532 -19.695 -19.931 1.00 87.12 239 PRO A C 1
ATOM 1897 O O . PRO A 1 239 ? -3.855 -20.580 -20.460 1.00 87.12 239 PRO A O 1
ATOM 1900 N N . ARG A 1 240 ? -5.805 -19.465 -20.271 1.00 90.81 240 ARG A N 1
ATOM 1901 C CA . ARG A 1 240 ? -6.507 -20.118 -21.374 1.00 90.81 240 ARG A CA 1
ATOM 1902 C C . ARG A 1 240 ? -7.431 -19.120 -22.066 1.00 90.81 240 ARG A C 1
ATOM 1904 O O . ARG A 1 240 ? -8.230 -18.465 -21.404 1.00 90.81 240 ARG A O 1
ATOM 1911 N N . CYS A 1 241 ? -7.345 -19.048 -23.388 1.00 87.25 241 CYS A N 1
ATOM 1912 C CA . CYS A 1 241 ? -8.239 -18.265 -24.234 1.00 87.25 241 CYS A CA 1
ATOM 1913 C C . CYS A 1 241 ? -8.757 -19.167 -25.361 1.00 87.25 241 CYS A C 1
ATOM 1915 O O . CYS A 1 241 ? -8.016 -19.529 -26.276 1.00 87.25 241 CYS A O 1
ATOM 1917 N N . GLY A 1 242 ? -10.017 -19.601 -25.253 1.00 89.31 242 GLY A N 1
ATOM 1918 C CA . GLY A 1 242 ? -10.596 -20.596 -26.156 1.00 89.31 242 GLY A CA 1
ATOM 1919 C C . GLY A 1 242 ? -9.797 -21.904 -26.154 1.00 89.31 242 GLY A C 1
ATOM 1920 O O . GLY A 1 242 ? -9.664 -22.557 -25.118 1.00 89.31 242 GLY A O 1
ATOM 1921 N N . LEU A 1 243 ? -9.258 -22.269 -27.320 1.00 93.06 243 LEU A N 1
ATOM 1922 C CA . LEU A 1 243 ? -8.438 -23.471 -27.522 1.00 93.06 243 LEU A CA 1
ATOM 1923 C C . LEU A 1 243 ? -6.950 -23.271 -27.187 1.00 93.06 243 LEU A C 1
ATOM 1925 O O . LEU A 1 243 ? -6.192 -24.239 -27.184 1.00 93.06 243 LEU A O 1
ATOM 1929 N N . VAL A 1 244 ? -6.514 -22.037 -26.916 1.00 90.00 244 VAL A N 1
ATOM 1930 C CA . VAL A 1 244 ? -5.108 -21.716 -26.647 1.00 90.00 244 VAL A CA 1
ATOM 1931 C C . VAL A 1 244 ? -4.849 -21.748 -25.147 1.00 90.00 244 VAL A C 1
ATOM 1933 O O . VAL A 1 244 ? -5.552 -21.106 -24.368 1.00 90.00 244 VAL A O 1
ATOM 1936 N N . GLU A 1 245 ? -3.812 -22.476 -24.741 1.00 93.12 245 GLU A N 1
ATOM 1937 C CA . GLU A 1 245 ? -3.355 -22.553 -23.357 1.00 93.12 245 GLU A CA 1
ATOM 1938 C C . GLU A 1 245 ? -1.928 -22.007 -23.22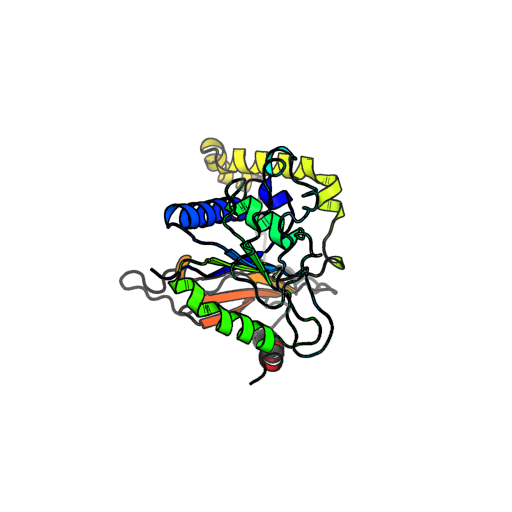2 1.00 93.12 245 GLU A C 1
ATOM 1940 O O . GLU A 1 245 ? -0.998 -22.497 -23.861 1.00 93.12 245 GLU A O 1
ATOM 1945 N N . VAL A 1 246 ? -1.746 -21.028 -22.336 1.00 90.12 246 VAL A N 1
ATOM 1946 C CA . VAL A 1 246 ? -0.441 -20.443 -22.007 1.00 90.12 246 VAL A CA 1
ATOM 1947 C C . VAL A 1 246 ? 0.168 -21.213 -20.840 1.00 90.12 246 VAL A C 1
ATOM 1949 O O . VAL A 1 246 ? -0.427 -21.284 -19.764 1.00 90.12 246 VAL A O 1
ATOM 1952 N N . LYS A 1 247 ? 1.352 -21.803 -21.047 1.00 87.00 247 LYS A N 1
ATOM 1953 C CA . LYS A 1 247 ? 2.025 -22.646 -20.041 1.00 87.00 247 LYS A CA 1
ATOM 1954 C C . LYS A 1 247 ? 3.106 -21.921 -19.246 1.00 87.00 247 LYS A C 1
ATOM 1956 O O . LYS A 1 247 ? 3.165 -22.095 -18.035 1.00 87.00 247 LYS A O 1
ATOM 1961 N N . ASN A 1 248 ? 3.952 -21.153 -19.924 1.00 84.94 248 ASN A N 1
ATOM 1962 C CA . ASN A 1 248 ? 5.107 -20.502 -19.317 1.00 84.94 248 ASN A CA 1
ATOM 1963 C C . ASN A 1 248 ? 5.295 -19.106 -19.928 1.00 84.94 248 ASN A C 1
ATOM 1965 O O . ASN A 1 248 ? 6.060 -18.969 -20.885 1.00 84.94 248 ASN A O 1
ATOM 1969 N N . PRO A 1 249 ? 4.529 -18.100 -19.474 1.00 86.38 249 PRO A N 1
ATOM 1970 C CA . PRO A 1 249 ? 4.728 -16.736 -19.929 1.00 86.38 249 PRO A CA 1
ATOM 1971 C C . PRO A 1 249 ? 6.074 -16.233 -19.409 1.00 86.38 249 PRO A C 1
ATOM 1973 O O . PRO A 1 249 ? 6.398 -16.394 -18.234 1.00 86.38 249 PRO A O 1
ATOM 1976 N N . TRP A 1 250 ? 6.842 -15.615 -20.293 1.00 81.31 250 TRP A N 1
ATOM 1977 C CA . TRP A 1 250 ? 8.098 -14.957 -19.967 1.00 81.31 250 TRP A CA 1
ATOM 1978 C C . TRP A 1 250 ? 8.061 -13.532 -20.509 1.00 81.31 250 TRP A C 1
ATOM 1980 O O . TRP A 1 250 ? 7.295 -13.215 -21.421 1.00 81.31 250 TRP A O 1
ATOM 1990 N N . VAL A 1 251 ? 8.864 -12.671 -19.900 1.00 75.19 251 VAL A N 1
ATOM 1991 C CA . VAL A 1 251 ? 9.054 -11.278 -20.300 1.00 75.19 251 VAL A CA 1
ATOM 1992 C C . VAL A 1 251 ? 10.535 -11.093 -20.572 1.00 75.19 251 VAL A C 1
ATOM 1994 O O . VAL A 1 251 ? 11.359 -11.687 -19.880 1.00 75.19 251 VAL A O 1
ATOM 1997 N N . THR A 1 252 ? 10.845 -10.291 -21.584 1.00 74.25 252 THR A N 1
ATOM 1998 C CA . THR A 1 252 ? 12.208 -9.884 -21.915 1.00 74.25 252 THR A CA 1
ATOM 1999 C C . THR A 1 252 ? 12.289 -8.368 -21.953 1.00 74.25 252 THR A C 1
ATOM 2001 O O . THR A 1 252 ? 11.336 -7.704 -22.365 1.00 74.25 252 THR A O 1
ATOM 2004 N N . GLY A 1 253 ? 13.422 -7.837 -21.506 1.00 71.31 253 GLY A N 1
ATOM 2005 C CA . GLY A 1 253 ? 13.872 -6.480 -21.813 1.00 71.31 253 GLY A CA 1
ATOM 2006 C C . GLY A 1 253 ? 14.989 -6.513 -22.857 1.00 71.31 253 GLY A C 1
ATOM 2007 O O . GLY A 1 253 ? 15.409 -7.591 -23.280 1.00 71.31 253 GLY A O 1
ATOM 2008 N N . GLU A 1 254 ? 15.472 -5.341 -23.261 1.00 71.38 254 GLU A N 1
ATOM 2009 C CA . GLU A 1 254 ? 16.714 -5.214 -24.029 1.00 71.38 254 GLU A CA 1
ATOM 2010 C C . GLU A 1 254 ? 17.906 -5.167 -23.064 1.00 71.38 254 GLU A C 1
ATOM 2012 O O . GLU A 1 254 ? 18.359 -4.097 -22.657 1.00 71.38 254 GLU A O 1
ATOM 2017 N N . GLU A 1 255 ? 18.418 -6.333 -22.673 1.00 79.88 255 GLU A N 1
ATOM 2018 C CA . GLU A 1 255 ? 19.670 -6.418 -21.915 1.00 79.88 255 GLU A CA 1
ATOM 2019 C C . GLU A 1 255 ? 20.853 -6.304 -22.884 1.00 79.88 255 GLU A C 1
ATOM 2021 O O . GLU A 1 255 ? 21.474 -7.291 -23.234 1.00 79.88 255 GLU A O 1
ATOM 2026 N N . LEU A 1 256 ? 21.172 -5.097 -23.361 1.00 82.44 256 LEU A N 1
ATOM 2027 C CA . LEU A 1 256 ? 22.235 -4.869 -24.366 1.00 82.44 256 LEU A CA 1
ATOM 2028 C C . LEU A 1 256 ? 23.667 -4.936 -23.789 1.00 82.44 256 LEU A C 1
ATOM 2030 O O . LEU A 1 256 ? 24.613 -4.393 -24.363 1.00 82.44 256 LEU A O 1
ATOM 2034 N N . SER A 1 257 ? 23.829 -5.516 -22.602 1.00 86.00 257 SER A N 1
ATOM 2035 C CA . SER A 1 257 ? 25.099 -5.615 -21.881 1.00 86.00 257 SER A CA 1
ATOM 2036 C C . SER A 1 257 ? 25.152 -6.913 -21.076 1.00 86.00 257 SER A C 1
ATOM 2038 O O . SER A 1 257 ? 24.166 -7.633 -20.979 1.00 86.00 257 SER A O 1
ATOM 2040 N N . ASN A 1 258 ? 26.269 -7.182 -20.400 1.00 91.62 258 ASN A N 1
ATOM 2041 C CA . ASN A 1 258 ? 26.402 -8.307 -19.468 1.00 91.62 258 ASN A CA 1
ATOM 2042 C C . ASN A 1 258 ? 25.631 -8.119 -18.138 1.00 91.62 258 ASN A C 1
ATOM 2044 O O . ASN A 1 258 ? 25.977 -8.754 -17.142 1.00 91.62 258 ASN A O 1
ATOM 2048 N N . GLY A 1 259 ? 24.624 -7.244 -18.085 1.00 91.19 259 GLY A N 1
ATOM 2049 C CA . GLY A 1 259 ? 23.672 -7.158 -16.976 1.00 91.19 259 GLY A CA 1
ATOM 2050 C C . GLY A 1 259 ? 22.647 -8.296 -16.994 1.00 91.19 259 GLY A C 1
ATOM 2051 O O . GLY A 1 259 ? 22.554 -9.046 -17.964 1.00 91.19 259 GLY A O 1
ATOM 2052 N N . LEU A 1 260 ? 21.886 -8.428 -15.906 1.00 92.81 260 LEU A N 1
ATOM 2053 C CA . LEU A 1 260 ? 20.757 -9.360 -15.819 1.00 92.81 260 LEU A CA 1
ATOM 2054 C C . LEU A 1 260 ? 19.464 -8.602 -15.518 1.00 92.81 260 LEU A C 1
ATOM 2056 O O . LEU A 1 260 ? 19.388 -7.844 -14.544 1.00 92.81 260 LEU A O 1
ATOM 2060 N N . GLY A 1 261 ? 18.428 -8.878 -16.304 1.00 92.62 261 GLY A N 1
ATOM 2061 C CA . GLY A 1 261 ? 17.066 -8.422 -16.046 1.00 92.62 261 GLY A CA 1
ATOM 2062 C C . GLY A 1 261 ? 16.277 -9.492 -15.313 1.00 92.62 261 GLY A C 1
ATOM 2063 O O . GLY A 1 261 ? 15.903 -10.493 -15.918 1.00 92.62 261 GLY A O 1
ATOM 2064 N N . VAL A 1 262 ? 16.016 -9.315 -14.018 1.00 92.69 262 VAL A N 1
ATOM 2065 C CA . VAL A 1 262 ? 15.290 -10.290 -13.190 1.00 92.69 262 VAL A CA 1
ATOM 2066 C C . VAL A 1 262 ? 13.828 -9.878 -13.036 1.00 92.69 262 VAL A C 1
ATOM 2068 O O . VAL A 1 262 ? 13.506 -8.728 -12.743 1.00 92.69 262 VAL A O 1
ATOM 2071 N N . PHE A 1 263 ? 12.918 -10.836 -13.177 1.00 90.88 263 PHE A N 1
ATOM 2072 C CA . PHE A 1 263 ? 11.479 -10.608 -13.123 1.00 90.88 263 PHE A CA 1
ATOM 2073 C C . PHE A 1 263 ? 10.833 -11.528 -12.097 1.00 90.88 263 PHE A C 1
ATOM 2075 O O . PHE A 1 263 ? 10.979 -12.750 -12.160 1.00 90.88 263 PHE A O 1
ATOM 2082 N N . LEU A 1 264 ? 10.095 -10.929 -11.163 1.00 90.44 264 LEU A N 1
ATOM 2083 C CA . LEU A 1 264 ? 9.326 -11.637 -10.146 1.00 90.44 264 LEU A CA 1
ATOM 2084 C C . LEU A 1 264 ? 7.835 -11.479 -10.435 1.00 90.44 264 LEU A C 1
ATOM 2086 O O . LEU A 1 264 ? 7.317 -10.364 -10.475 1.00 90.44 264 LEU A O 1
ATOM 2090 N N . GLY A 1 265 ? 7.120 -12.583 -10.592 1.00 90.56 265 GLY A N 1
ATOM 2091 C CA . GLY A 1 265 ? 5.677 -12.562 -10.814 1.00 90.56 265 GLY A CA 1
ATOM 2092 C C . GLY A 1 265 ? 4.997 -13.810 -10.285 1.00 90.56 265 GLY A C 1
ATOM 2093 O O . GLY A 1 265 ? 5.633 -14.697 -9.725 1.00 90.56 265 GLY A O 1
ATOM 2094 N N . THR A 1 266 ? 3.686 -13.887 -10.468 1.00 91.94 266 THR A N 1
ATOM 2095 C CA . THR A 1 266 ? 2.926 -15.113 -10.214 1.00 91.94 266 THR A CA 1
ATOM 2096 C C . THR A 1 266 ? 2.161 -15.524 -11.458 1.00 91.94 266 THR A C 1
ATOM 2098 O O . THR A 1 266 ? 1.579 -14.671 -12.127 1.00 91.94 266 THR A O 1
ATOM 2101 N N . PHE A 1 267 ? 2.163 -16.818 -11.763 1.00 91.31 267 PHE A N 1
ATOM 2102 C CA . PHE A 1 267 ? 1.358 -17.394 -12.835 1.00 91.31 267 PHE A CA 1
ATOM 2103 C C . PHE A 1 267 ? 0.745 -18.710 -12.366 1.00 91.31 267 PHE A C 1
ATOM 2105 O O . PHE A 1 267 ? 1.447 -19.561 -11.811 1.00 91.31 267 PHE A O 1
ATOM 2112 N N . ARG A 1 268 ? -0.570 -18.889 -12.551 1.00 90.38 268 ARG A N 1
ATOM 2113 C CA . ARG A 1 268 ? -1.308 -20.084 -12.091 1.00 90.38 268 ARG A CA 1
ATOM 2114 C C . ARG A 1 268 ? -1.085 -20.386 -10.603 1.00 90.38 268 ARG A C 1
ATOM 2116 O O . ARG A 1 268 ? -0.902 -21.537 -10.206 1.00 90.38 268 ARG A O 1
ATOM 2123 N N . GLY A 1 269 ? -1.060 -19.337 -9.781 1.00 87.69 269 GLY A N 1
ATOM 2124 C CA . GLY A 1 269 ? -0.878 -19.441 -8.328 1.00 87.69 269 GLY A CA 1
ATOM 2125 C C . GLY A 1 269 ? 0.527 -19.851 -7.877 1.00 87.69 269 GLY A C 1
ATOM 2126 O O . GLY A 1 269 ? 0.717 -20.148 -6.700 1.00 87.69 269 GLY A O 1
ATOM 2127 N N . ARG A 1 270 ? 1.514 -19.877 -8.780 1.00 87.81 270 ARG A N 1
ATOM 2128 C CA . ARG A 1 270 ? 2.918 -20.147 -8.452 1.00 87.81 270 ARG A CA 1
ATOM 2129 C C . ARG A 1 270 ? 3.726 -18.865 -8.534 1.00 87.81 270 ARG A C 1
ATOM 2131 O O . ARG A 1 270 ? 3.560 -18.113 -9.489 1.00 87.81 270 ARG A O 1
ATOM 2138 N N . LEU A 1 271 ? 4.594 -18.635 -7.550 1.00 87.19 271 LEU A N 1
ATOM 2139 C CA . LEU A 1 271 ? 5.619 -17.599 -7.632 1.00 87.19 271 LEU A CA 1
ATOM 2140 C C . LEU A 1 271 ? 6.664 -18.025 -8.667 1.00 87.19 271 LEU A C 1
ATOM 2142 O O . LEU A 1 271 ? 7.137 -19.161 -8.644 1.00 87.19 271 LEU A O 1
ATOM 2146 N N . CYS A 1 272 ? 6.994 -17.122 -9.577 1.00 88.25 272 CYS A N 1
ATOM 2147 C CA . CYS A 1 272 ? 7.915 -17.344 -10.677 1.00 88.25 272 CYS A CA 1
ATOM 2148 C C . CYS A 1 272 ? 9.010 -16.281 -10.618 1.00 88.25 272 CYS A C 1
ATOM 2150 O O . CYS A 1 272 ? 8.713 -15.085 -10.573 1.00 88.25 272 CYS A O 1
ATOM 2152 N N . LEU A 1 273 ? 10.261 -16.735 -10.633 1.00 90.81 273 LEU A N 1
ATOM 2153 C CA . LEU A 1 273 ? 11.442 -15.901 -10.793 1.00 90.81 273 LEU A CA 1
ATOM 2154 C C . LEU A 1 273 ? 12.094 -16.277 -12.124 1.00 90.81 273 LEU A C 1
ATOM 2156 O O . LEU A 1 273 ? 12.371 -17.451 -12.366 1.00 90.81 273 LEU A O 1
ATOM 2160 N N . SER A 1 274 ? 12.302 -15.297 -12.992 1.00 91.69 274 SER A N 1
ATOM 2161 C CA . SER A 1 274 ? 12.933 -15.487 -14.301 1.00 91.69 274 SER A CA 1
ATOM 2162 C C . SER A 1 274 ? 13.981 -14.415 -14.549 1.00 91.69 274 SER A C 1
ATOM 2164 O O . SER A 1 274 ? 13.903 -13.337 -13.964 1.00 91.69 274 SER A O 1
ATOM 2166 N N . ALA A 1 275 ? 14.922 -14.686 -15.447 1.00 93.12 275 ALA A N 1
ATOM 2167 C CA . ALA A 1 275 ? 15.921 -13.720 -15.876 1.00 93.12 275 ALA A CA 1
ATOM 2168 C C . ALA A 1 275 ? 15.988 -13.636 -17.403 1.00 93.12 275 ALA A C 1
ATOM 2170 O O . ALA A 1 275 ? 15.789 -14.632 -18.098 1.00 93.12 275 ALA A O 1
ATOM 2171 N N . THR A 1 276 ? 16.282 -12.438 -17.891 1.00 92.69 276 THR A N 1
ATOM 2172 C CA . THR A 1 276 ? 16.735 -12.152 -19.252 1.00 92.69 276 THR A CA 1
ATOM 2173 C C . THR A 1 276 ? 18.218 -11.818 -19.196 1.00 92.69 276 THR A C 1
ATOM 2175 O O . THR A 1 276 ? 18.671 -11.171 -18.250 1.00 92.69 276 THR A O 1
ATOM 2178 N N . TYR A 1 277 ? 18.959 -12.282 -20.193 1.00 93.25 277 TYR A N 1
ATOM 2179 C CA . TYR A 1 277 ? 20.391 -12.071 -20.325 1.00 93.25 277 TYR A CA 1
ATOM 2180 C C . TYR A 1 277 ? 20.769 -12.057 -21.806 1.00 93.25 277 TYR A C 1
ATOM 2182 O O . TYR A 1 277 ? 20.040 -12.610 -22.633 1.00 93.25 277 TYR A O 1
ATOM 2190 N N . ASP A 1 278 ? 21.910 -11.454 -22.117 1.00 91.38 278 ASP A N 1
ATOM 2191 C CA . ASP A 1 278 ? 22.530 -11.527 -23.437 1.00 91.38 278 ASP A CA 1
ATOM 2192 C C . ASP A 1 278 ? 23.517 -12.705 -23.476 1.00 91.38 278 ASP A C 1
ATOM 2194 O O . ASP A 1 278 ? 24.410 -12.836 -22.626 1.00 91.38 278 ASP A O 1
ATOM 2198 N N . ASP A 1 279 ? 23.304 -13.601 -24.438 1.00 92.12 279 ASP A N 1
ATOM 2199 C CA . ASP A 1 279 ? 24.046 -14.850 -24.593 1.00 92.12 279 ASP A CA 1
ATOM 2200 C C . ASP A 1 279 ? 25.474 -14.650 -25.119 1.00 92.12 279 ASP A C 1
ATOM 2202 O O . ASP A 1 279 ? 26.277 -15.586 -25.126 1.00 92.12 279 ASP A O 1
ATOM 2206 N N . ALA A 1 280 ? 25.837 -13.419 -25.482 1.00 91.44 280 ALA A N 1
ATOM 2207 C CA . ALA A 1 280 ? 27.205 -13.039 -25.784 1.00 91.44 280 ALA A CA 1
ATOM 2208 C C . ALA A 1 280 ? 28.109 -12.993 -24.536 1.00 91.44 280 ALA A C 1
ATOM 2210 O O . ALA A 1 280 ? 29.334 -13.070 -24.677 1.00 91.44 280 ALA A O 1
ATOM 2211 N N . TRP A 1 281 ? 27.535 -12.875 -23.328 1.00 93.50 281 TRP A N 1
ATOM 2212 C CA . TRP A 1 281 ? 28.294 -12.795 -22.069 1.00 93.50 281 TRP A CA 1
ATOM 2213 C C . TRP A 1 281 ? 27.896 -13.807 -20.998 1.00 93.50 281 TRP A C 1
ATOM 2215 O O . TRP A 1 281 ? 28.715 -14.055 -20.117 1.00 93.50 281 TRP A O 1
ATOM 2225 N N . HIS A 1 282 ? 26.691 -14.377 -21.064 1.00 94.62 282 HIS A N 1
ATOM 2226 C CA . HIS A 1 282 ? 26.196 -15.346 -20.083 1.00 94.62 282 HIS A CA 1
ATOM 2227 C C . HIS A 1 282 ? 25.702 -16.612 -20.765 1.00 94.62 282 HIS A C 1
ATOM 2229 O O . HIS A 1 282 ? 25.185 -16.572 -21.882 1.00 94.62 282 HIS A O 1
ATOM 2235 N N . ASP A 1 283 ? 25.763 -17.736 -20.060 1.00 96.12 283 ASP A N 1
ATOM 2236 C CA . ASP A 1 283 ? 25.065 -18.946 -20.479 1.00 96.12 283 ASP A CA 1
ATOM 2237 C C . ASP A 1 283 ? 23.853 -19.258 -19.592 1.00 96.12 283 ASP A C 1
ATOM 2239 O O . ASP A 1 283 ? 23.684 -18.766 -18.474 1.00 96.12 283 ASP A O 1
ATOM 2243 N N . LYS A 1 284 ? 22.965 -20.106 -20.114 1.00 95.06 284 LYS A N 1
ATOM 2244 C CA . LYS A 1 284 ? 21.723 -20.463 -19.426 1.00 95.06 284 LYS A CA 1
ATOM 2245 C C . LYS A 1 284 ? 21.974 -21.108 -18.062 1.00 95.06 284 LYS A C 1
ATOM 2247 O O . LYS A 1 284 ? 21.177 -20.904 -17.149 1.00 95.06 284 LYS A O 1
ATOM 2252 N N . ALA A 1 285 ? 22.998 -21.949 -17.945 1.00 97.44 285 ALA A N 1
ATOM 2253 C CA . ALA A 1 285 ? 23.270 -22.679 -16.714 1.00 97.44 285 ALA A CA 1
ATOM 2254 C C . ALA A 1 285 ? 23.776 -21.728 -15.627 1.00 97.44 285 ALA A C 1
ATOM 2256 O O . ALA A 1 285 ? 23.298 -21.809 -14.499 1.00 97.44 285 ALA A O 1
ATOM 2257 N N . GLU A 1 286 ? 24.651 -20.786 -15.981 1.00 96.19 286 GLU A N 1
ATOM 2258 C CA . GLU A 1 286 ? 25.109 -19.714 -15.093 1.00 96.19 286 GLU A CA 1
ATOM 2259 C C . GLU A 1 286 ? 23.938 -18.879 -14.562 1.00 96.19 286 GLU A C 1
ATOM 2261 O O . GLU A 1 286 ? 23.812 -18.658 -13.355 1.00 96.19 286 GLU A O 1
ATOM 2266 N N . VAL A 1 287 ? 23.044 -18.445 -15.450 1.00 95.69 287 VAL A N 1
ATOM 2267 C CA . VAL A 1 287 ? 21.908 -17.603 -15.057 1.00 95.69 287 VAL A CA 1
ATOM 2268 C C . VAL A 1 287 ? 20.912 -18.377 -14.195 1.00 95.69 287 VAL A C 1
ATOM 2270 O O . VAL A 1 287 ? 20.376 -17.826 -13.233 1.00 95.69 287 VAL A O 1
ATOM 2273 N N . LEU A 1 288 ? 20.675 -19.658 -14.485 1.00 96.00 288 LEU A N 1
ATOM 2274 C CA . LEU A 1 288 ? 19.837 -20.506 -13.635 1.00 96.00 288 LEU A CA 1
ATOM 2275 C C . LEU A 1 288 ? 20.464 -20.736 -12.255 1.00 96.00 288 LEU A C 1
ATOM 2277 O O . LEU A 1 288 ? 19.750 -20.609 -11.265 1.00 96.00 288 LEU A O 1
ATOM 2281 N N . ASP A 1 289 ? 21.776 -20.977 -12.167 1.00 97.06 289 ASP A N 1
ATOM 2282 C CA . ASP A 1 289 ? 22.480 -21.080 -10.880 1.00 97.06 289 ASP A CA 1
ATOM 2283 C C . ASP A 1 289 ? 22.355 -19.786 -10.064 1.00 97.06 289 ASP A C 1
ATOM 2285 O O . ASP A 1 289 ? 22.091 -19.814 -8.860 1.00 97.06 289 ASP A O 1
ATOM 2289 N N . PHE A 1 290 ? 22.484 -18.628 -10.718 1.00 95.38 290 PHE A N 1
ATOM 2290 C CA . PHE A 1 290 ? 22.251 -17.338 -10.076 1.00 95.38 290 PHE A CA 1
ATOM 2291 C C . PHE A 1 290 ? 20.831 -17.235 -9.492 1.00 95.38 290 PHE A C 1
ATOM 2293 O O . PHE A 1 290 ? 20.675 -16.867 -8.323 1.00 95.38 290 PHE A O 1
ATOM 2300 N N . LEU A 1 291 ? 19.801 -17.605 -10.261 1.00 94.50 291 LEU A N 1
ATOM 2301 C CA . LEU A 1 291 ? 18.414 -17.601 -9.784 1.00 94.50 291 LEU A CA 1
ATOM 2302 C C . LEU A 1 291 ? 18.190 -18.591 -8.634 1.00 94.50 291 LEU A C 1
ATOM 2304 O O . LEU A 1 291 ? 17.529 -18.243 -7.652 1.00 94.50 291 LEU A O 1
ATOM 2308 N N . ASP A 1 292 ? 18.767 -19.788 -8.713 1.00 94.75 292 ASP A N 1
ATOM 2309 C CA . ASP A 1 292 ? 18.670 -20.808 -7.667 1.00 94.75 292 ASP A CA 1
ATOM 2310 C C . ASP A 1 292 ? 19.324 -20.335 -6.365 1.00 94.75 292 ASP A C 1
ATOM 2312 O O . ASP A 1 292 ? 18.751 -20.510 -5.285 1.00 94.75 292 ASP A O 1
ATOM 2316 N N . ARG A 1 293 ? 20.468 -19.642 -6.440 1.00 93.56 293 ARG A N 1
ATOM 2317 C CA . ARG A 1 293 ? 21.094 -18.998 -5.273 1.00 93.56 293 ARG A CA 1
ATOM 2318 C C . ARG A 1 293 ? 20.205 -17.912 -4.674 1.00 93.56 293 ARG A C 1
ATOM 2320 O O . ARG A 1 293 ? 20.066 -17.859 -3.450 1.00 93.56 293 ARG A O 1
ATOM 2327 N N . CYS A 1 294 ? 19.564 -17.080 -5.498 1.00 89.81 294 CYS A N 1
ATOM 2328 C CA . CYS A 1 294 ? 18.591 -16.097 -5.014 1.00 89.81 294 CYS A CA 1
ATOM 2329 C C . CYS A 1 294 ? 17.429 -16.772 -4.271 1.00 89.81 294 CYS A C 1
ATOM 2331 O O . CYS A 1 294 ? 17.074 -16.343 -3.172 1.00 89.81 294 CYS A O 1
ATOM 2333 N N . ILE A 1 295 ? 16.866 -17.845 -4.832 1.00 87.69 295 ILE A N 1
ATOM 2334 C CA . ILE A 1 295 ? 15.771 -18.602 -4.211 1.00 87.69 295 ILE A CA 1
ATOM 2335 C C . ILE A 1 295 ? 16.233 -19.239 -2.899 1.00 87.69 295 ILE A C 1
ATOM 2337 O O . ILE A 1 295 ? 15.532 -19.130 -1.896 1.00 87.69 295 ILE A O 1
ATOM 2341 N N . ALA A 1 296 ? 17.415 -19.858 -2.871 1.00 86.94 296 ALA A N 1
ATOM 2342 C CA . ALA A 1 296 ? 17.950 -20.512 -1.681 1.00 86.94 296 ALA A CA 1
ATOM 2343 C C . ALA A 1 296 ? 18.107 -19.539 -0.505 1.00 86.94 296 ALA A C 1
ATOM 2345 O O . ALA A 1 296 ? 17.706 -19.871 0.608 1.00 86.94 296 ALA A O 1
ATOM 2346 N N . ILE A 1 297 ? 18.613 -18.325 -0.749 1.00 85.25 297 ILE A N 1
ATOM 2347 C CA . ILE A 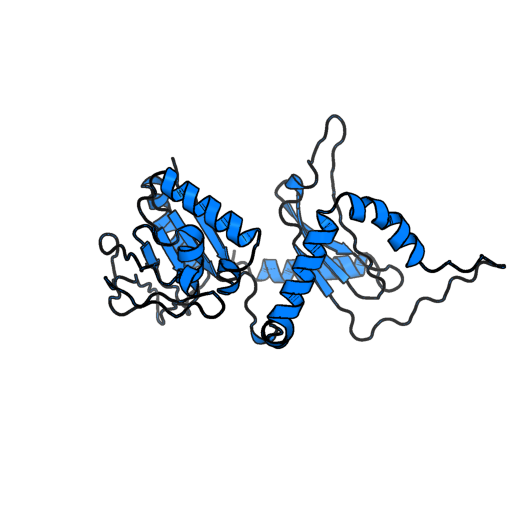1 297 ? 18.730 -17.276 0.279 1.00 85.25 297 ILE A CA 1
ATOM 2348 C C . ILE A 1 297 ? 17.350 -16.906 0.842 1.00 85.25 297 ILE A C 1
ATOM 2350 O O . ILE A 1 297 ? 17.179 -16.777 2.058 1.00 85.25 297 ILE A O 1
ATOM 2354 N N . VAL A 1 298 ? 16.346 -16.761 -0.028 1.00 78.50 298 VAL A N 1
ATOM 2355 C CA . VAL A 1 298 ? 14.974 -16.429 0.387 1.00 78.50 298 VAL A CA 1
ATOM 2356 C C . VAL A 1 298 ? 14.338 -17.581 1.167 1.00 78.50 298 VAL A C 1
ATOM 2358 O O . VAL A 1 298 ? 13.711 -17.354 2.192 1.00 78.50 298 VAL A O 1
ATOM 2361 N N . VAL A 1 299 ? 14.520 -18.828 0.738 1.00 77.56 299 VAL A N 1
ATOM 2362 C CA . VAL A 1 299 ? 13.955 -19.997 1.430 1.00 77.56 299 VAL A CA 1
ATOM 2363 C C . VAL A 1 299 ? 14.625 -20.222 2.786 1.00 77.56 299 VAL A C 1
ATOM 2365 O O . VAL A 1 299 ? 13.930 -20.456 3.768 1.00 77.56 299 VAL A O 1
ATOM 2368 N N . GLN A 1 300 ? 15.951 -20.096 2.879 1.00 75.19 300 GLN A N 1
ATOM 2369 C CA . GLN A 1 300 ? 16.687 -20.223 4.146 1.00 75.19 300 GLN A CA 1
ATOM 2370 C C . GLN A 1 300 ? 16.305 -19.150 5.174 1.00 75.19 300 GLN A C 1
ATOM 2372 O O . GLN A 1 300 ? 16.472 -19.361 6.373 1.00 75.19 300 GLN A O 1
ATOM 2377 N N . SER A 1 301 ? 15.792 -18.005 4.721 1.00 60.91 301 SER A N 1
ATOM 2378 C CA . SER A 1 301 ? 15.314 -16.931 5.596 1.00 60.91 301 SER A CA 1
ATOM 2379 C C . SER A 1 301 ? 13.858 -17.103 6.052 1.00 60.91 301 SER A C 1
ATOM 2381 O O . SER A 1 301 ? 13.388 -16.304 6.862 1.00 60.91 301 SER A O 1
ATOM 2383 N N . VAL A 1 302 ? 13.158 -18.160 5.614 1.00 51.53 302 VAL A N 1
ATOM 2384 C CA . VAL A 1 302 ? 11.823 -18.540 6.102 1.00 51.53 302 VAL A CA 1
ATOM 2385 C C . VAL A 1 302 ? 11.964 -19.686 7.117 1.00 51.53 302 VAL A C 1
ATOM 2387 O O . VAL A 1 302 ? 12.319 -20.797 6.723 1.00 51.53 302 VAL A O 1
ATOM 2390 N N . PRO A 1 303 ? 11.692 -19.469 8.419 1.00 51.47 303 PRO A N 1
ATOM 2391 C CA . PRO A 1 303 ? 11.721 -20.550 9.405 1.00 51.47 303 PRO A CA 1
ATOM 2392 C C . PRO A 1 303 ? 10.646 -21.602 9.099 1.00 51.47 303 PRO A C 1
ATOM 2394 O O . PRO A 1 303 ? 9.518 -21.242 8.761 1.00 51.47 303 PRO A O 1
ATOM 2397 N N . THR A 1 304 ? 11.004 -22.882 9.220 1.00 50.47 304 THR A N 1
ATOM 2398 C CA . THR A 1 304 ? 10.080 -24.029 9.141 1.00 50.47 304 THR A CA 1
ATOM 2399 C C . THR A 1 304 ? 9.109 -24.076 10.307 1.00 50.47 304 THR A C 1
ATOM 2401 O O . THR A 1 304 ? 9.583 -23.847 11.445 1.00 50.47 304 THR A O 1
#

Organism: NCBI:txid1043004

Secondary structure (DSSP, 8-state):
----EEEEE---THHHHS--HHHHHHHHHHHHHHHTT--EEEEEEEEEEE-STT---EE--SS------TTS-GGGTTT----B--SS-SSEESSPPP-HHHHHHHHHHHTT-PPPEEEEEEETTS-HHHHHHHHHHHGGGGGGTEEEEEEE-S---GGG--HHHHHHSHHHHHHHHHHHHHHHS-HHHHHHHHHHHHHHS--PPP--S----PPPPPPPSS--EEEEEEEEGGGTS-SEETTEE-----------SS-EEEEEEEETTEEEEEEE--TTT--HHHHHHHHHHHHHHHHHTS--